Protein AF-A0A1I7KH23-F1 (afdb_monomer)

Secondary structure (DSSP, 8-state):
------------PPPP--------S-----------EEEEE-HHHHHHHHH--EEEE-STT-EEEE-SS-TTSSS-HHHHHHHHHS-STTHHHHHHHHHHHHHHHHHH-B--SEEEEEE-TTTTS-GGG-TTS---TTT-S--SEEEEEE-HHHHHHHTT--EEEETTTTEEEE-TTSBTBSS-HHHHHHHHHSS--S-HHHHHHTHHHHHHHHHHH-B--SEEEEE-

Sequence (228 aa):
MSWGRGEQRASGKPETPSRRTDALQRGLTESPLMTSRTTEITLERIALIRRLVVAWDPAGQGAPVIHPDAPYGSLDRDGDIANVTGDDEGAAEEHRAVGEALVAFLHHADLKPGRYSYHNPLTKLDLSHVSDVFRDEGTGTSPEQIVFEVGPEHVALIRRLAMGWDEARGVPAVDGAAPYGAGSLEEAMTRALGAGREDLAHLHRSMQPALQIFLRSADIAPGDYTIA

Solvent-accessible surface area (backbone atoms only — not comparable to full-atom values): 13631 Å² total; per-residue (Å²): 133,89,82,85,90,83,88,85,90,81,91,75,87,84,79,87,81,78,97,83,84,89,89,85,86,87,77,82,71,74,72,78,78,76,74,74,44,68,40,70,33,46,70,57,46,52,56,50,48,38,41,46,29,52,21,48,43,74,54,78,78,30,30,48,25,44,29,64,72,28,38,59,46,39,80,53,55,46,61,59,42,17,75,65,70,77,44,64,90,52,25,70,62,50,55,54,48,43,41,54,31,46,50,24,44,46,64,68,39,50,65,80,64,45,81,48,74,47,69,43,61,55,72,85,50,77,55,92,81,47,88,34,56,71,51,44,86,91,75,71,42,65,58,61,66,46,74,51,74,38,48,65,64,53,58,47,46,50,52,37,47,36,60,44,78,34,81,92,60,71,35,40,29,35,38,23,78,32,37,50,37,86,61,54,73,68,58,20,48,32,63,61,67,75,50,90,69,85,61,59,67,59,58,59,65,50,40,29,66,43,49,40,48,43,47,56,65,37,48,71,78,68,47,80,36,66,37,135

Foldseek 3Di:
DDDDDDDDDDDDDDDDDDDDDDDPPDDPPDDPPPVQDKAFDDPLLLVLLLQAAWWWDPPAQIAIFTDLCQRRLDNCQLVSSCVRVVDSVCRLVVQQSSLQVLLQLLQPWDDDWFKDKDFRSNPPPPCVPPPTADADPVPRDRDRMDIDTGDPLLSLQSNQACWDADPVSSHITGDSNAGRDDDDQQVSSCVSRVHHDPPSVVVRVSNRVNSSCSSNPTDDDTDMGGRD

pLDDT: mean 84.18, std 19.37, range [32.28, 98.69]

Mean predicted aligned error: 10.53 Å

Radius of gyration: 29.63 Å; Cα contacts (8 Å, |Δi|>4): 318; chains: 1; bounding box: 86×91×44 Å

Structure (mmCIF, N/CA/C/O backbone):
data_AF-A0A1I7KH23-F1
#
_entry.id   AF-A0A1I7KH23-F1
#
loop_
_atom_site.group_PDB
_atom_site.id
_atom_site.type_symbol
_atom_site.label_atom_id
_atom_site.label_alt_id
_atom_site.label_comp_id
_atom_site.label_asym_id
_atom_site.label_entity_id
_atom_site.label_seq_id
_atom_site.pdbx_PDB_ins_code
_atom_site.Cartn_x
_atom_site.Cartn_y
_atom_site.Cartn_z
_atom_site.occupancy
_atom_site.B_iso_or_equiv
_atom_site.auth_seq_id
_atom_site.auth_comp_id
_atom_site.auth_asym_id
_atom_site.auth_atom_id
_atom_site.pdbx_PDB_model_num
ATOM 1 N N . MET A 1 1 ? -63.948 -68.747 9.358 1.00 38.06 1 MET A N 1
ATOM 2 C CA . MET A 1 1 ? -64.385 -69.642 8.261 1.00 38.06 1 MET A CA 1
ATOM 3 C C . MET A 1 1 ? -65.097 -68.760 7.239 1.00 38.06 1 MET A C 1
ATOM 5 O O . MET A 1 1 ? -66.035 -68.091 7.629 1.00 38.06 1 MET A O 1
ATOM 9 N N . SER A 1 2 ? -64.455 -68.445 6.107 1.00 37.53 2 SER A N 1
ATOM 10 C CA . SER A 1 2 ? -64.643 -69.135 4.809 1.00 37.53 2 SER A CA 1
ATOM 11 C C . SER A 1 2 ? -65.984 -68.806 4.151 1.00 37.53 2 SER A C 1
ATOM 13 O O . SER A 1 2 ? -66.989 -68.941 4.826 1.00 37.53 2 SER A O 1
ATOM 15 N N . TRP A 1 3 ? -66.153 -68.492 2.866 1.00 32.28 3 TRP A N 1
ATOM 16 C CA . TRP A 1 3 ? -65.353 -68.112 1.683 1.00 32.28 3 TRP A CA 1
ATOM 17 C C . TRP A 1 3 ? -66.415 -67.788 0.590 1.00 32.28 3 TRP A C 1
ATOM 19 O O . TRP A 1 3 ? -67.544 -68.258 0.698 1.00 32.28 3 TRP A O 1
ATOM 29 N N . GLY A 1 4 ? -66.037 -67.092 -0.494 1.00 37.09 4 GLY A N 1
ATOM 30 C CA . GLY A 1 4 ? -66.762 -67.085 -1.789 1.00 37.09 4 GLY A CA 1
ATOM 31 C C . GLY A 1 4 ? -67.549 -65.795 -2.062 1.00 37.09 4 GLY A C 1
ATOM 32 O O . GLY A 1 4 ? -68.574 -65.569 -1.440 1.00 37.09 4 GLY A O 1
ATOM 33 N N . ARG A 1 5 ? -67.099 -64.824 -2.870 1.00 42.22 5 ARG A N 1
ATOM 34 C CA . ARG A 1 5 ? -66.535 -64.820 -4.239 1.00 42.22 5 ARG A CA 1
ATOM 35 C C . ARG A 1 5 ? -67.575 -65.210 -5.305 1.00 42.22 5 ARG A C 1
ATOM 37 O O . ARG A 1 5 ? -67.945 -66.371 -5.413 1.00 42.22 5 ARG A O 1
ATOM 44 N N . GLY A 1 6 ? -67.972 -64.224 -6.112 1.00 37.03 6 GLY A N 1
ATOM 45 C CA . GLY A 1 6 ? -68.754 -64.372 -7.339 1.00 37.03 6 GLY A CA 1
ATOM 46 C C . GLY A 1 6 ? -68.554 -63.147 -8.233 1.00 37.03 6 GLY A C 1
ATOM 47 O O . GLY A 1 6 ? -69.199 -62.124 -8.040 1.00 37.03 6 GLY A O 1
ATOM 48 N N . GLU A 1 7 ? -67.593 -63.249 -9.153 1.00 40.62 7 GLU A N 1
ATOM 49 C CA . GLU A 1 7 ? -67.306 -62.304 -10.238 1.00 40.62 7 GLU A CA 1
ATOM 50 C C . GLU A 1 7 ? -68.448 -62.252 -11.265 1.00 40.62 7 GLU A C 1
ATOM 52 O O . GLU A 1 7 ? -68.971 -63.294 -11.654 1.00 40.62 7 GLU A O 1
ATOM 57 N N . GLN A 1 8 ? -6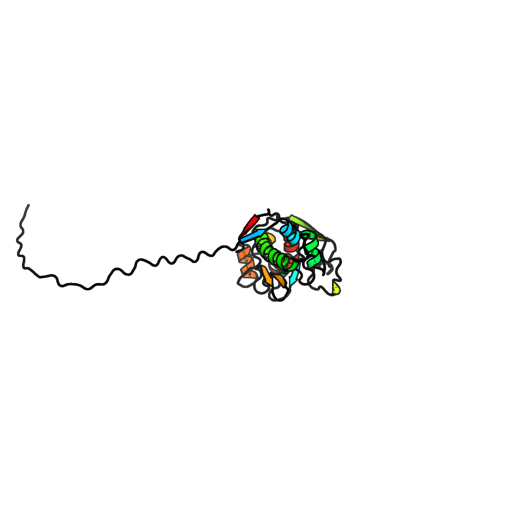8.710 -61.070 -11.830 1.00 41.78 8 GLN A N 1
ATOM 58 C CA . GLN A 1 8 ? -69.011 -60.945 -13.258 1.00 41.78 8 GLN A CA 1
ATOM 59 C C . GLN A 1 8 ? -68.206 -59.784 -13.845 1.00 41.78 8 GLN A C 1
ATOM 61 O O . GLN A 1 8 ? -68.276 -58.647 -13.383 1.00 41.78 8 GLN A O 1
ATOM 66 N N . ARG A 1 9 ? -67.405 -60.114 -14.861 1.00 40.12 9 ARG A N 1
ATOM 67 C CA . ARG A 1 9 ? -66.665 -59.191 -15.721 1.00 40.12 9 ARG A CA 1
ATOM 68 C C . ARG A 1 9 ? -67.566 -58.758 -16.875 1.00 40.12 9 ARG A C 1
ATOM 70 O O . ARG A 1 9 ? -68.172 -59.612 -17.515 1.00 40.12 9 ARG A O 1
ATOM 77 N N . ALA A 1 10 ? -67.530 -57.478 -17.227 1.00 41.88 10 ALA A N 1
ATOM 78 C CA . ALA A 1 10 ? -67.827 -57.027 -18.579 1.00 41.88 10 ALA A CA 1
ATOM 79 C C . ALA A 1 10 ? -66.806 -55.965 -19.002 1.00 41.88 10 ALA A C 1
ATOM 81 O O . ALA A 1 10 ? -66.431 -55.075 -18.245 1.00 41.88 10 ALA A O 1
ATOM 82 N N . SER A 1 11 ? -66.319 -56.178 -20.217 1.00 39.34 11 SER A N 1
ATOM 83 C CA . SER A 1 11 ? -65.224 -55.525 -20.922 1.00 39.34 11 SER A CA 1
ATOM 84 C C . SER A 1 11 ? -65.518 -54.060 -21.259 1.00 39.34 11 SER A C 1
ATOM 86 O O . SER A 1 11 ? -66.521 -53.767 -21.906 1.00 39.34 11 SER A O 1
ATOM 88 N N . GLY A 1 12 ? -64.608 -53.159 -20.884 1.00 41.59 12 GLY A N 1
ATOM 89 C CA . GLY A 1 12 ? -64.526 -51.790 -21.391 1.00 41.59 12 GLY A CA 1
ATOM 90 C C . GLY A 1 12 ? -63.117 -51.534 -21.925 1.00 41.59 12 GLY A C 1
ATOM 91 O O . GLY A 1 12 ? -62.138 -51.705 -21.201 1.00 41.59 12 GLY A O 1
ATOM 92 N N . LYS A 1 13 ? -63.015 -51.182 -23.211 1.00 47.22 13 LYS A N 1
ATOM 93 C CA . LYS A 1 13 ? -61.771 -50.773 -23.884 1.00 47.22 13 LYS A CA 1
ATOM 94 C C . LYS A 1 13 ? -61.153 -49.555 -23.176 1.00 47.22 13 LYS A C 1
ATOM 96 O O . LYS A 1 13 ? -61.897 -48.616 -22.906 1.00 47.22 13 LYS A O 1
ATOM 101 N N . PRO A 1 14 ? -59.829 -49.502 -22.949 1.00 45.38 14 PRO A N 1
ATOM 102 C CA . PRO A 1 14 ? -59.190 -48.278 -22.490 1.00 45.38 14 PRO A CA 1
ATOM 103 C C . PRO A 1 14 ? -58.965 -47.309 -23.658 1.00 45.38 14 PRO A C 1
ATOM 105 O O . PRO A 1 14 ? -58.307 -47.629 -24.651 1.00 45.38 14 PRO A O 1
ATOM 108 N N . GLU A 1 15 ? -59.537 -46.119 -23.503 1.00 41.41 15 GLU A N 1
ATOM 109 C CA . GLU A 1 15 ? -59.202 -44.905 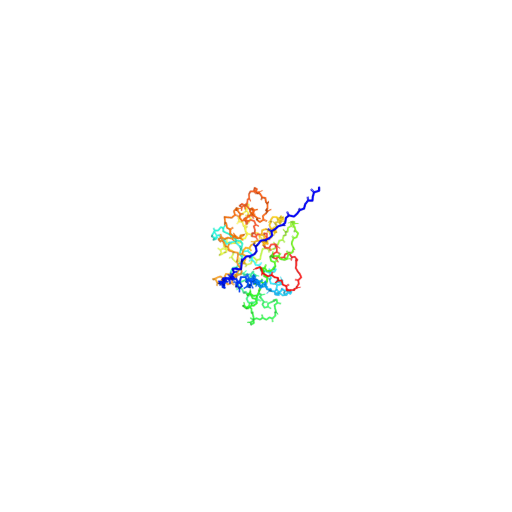-24.238 1.00 41.41 15 GLU A CA 1
ATOM 110 C C . GLU A 1 15 ? -57.735 -44.516 -24.010 1.00 41.41 15 GLU A C 1
ATOM 112 O O . GLU A 1 15 ? -57.147 -44.749 -22.955 1.00 41.41 15 GLU A O 1
ATOM 117 N N . THR A 1 16 ? -57.137 -43.907 -25.028 1.00 48.00 16 THR A N 1
ATOM 118 C CA . THR A 1 16 ? -55.783 -43.353 -25.005 1.00 48.00 16 THR A CA 1
ATOM 119 C C . THR A 1 16 ? -55.752 -42.034 -24.226 1.00 48.00 16 THR A C 1
ATOM 121 O O . THR A 1 16 ? -56.483 -41.119 -24.604 1.00 48.00 16 THR A O 1
ATOM 124 N N . PRO A 1 17 ? -54.838 -41.834 -23.257 1.00 43.22 17 PRO A N 1
ATOM 125 C CA . PRO A 1 17 ? -54.460 -40.500 -22.826 1.00 43.22 17 PRO A CA 1
ATOM 126 C C . PRO A 1 17 ? -53.087 -40.121 -23.392 1.00 43.22 17 PRO A C 1
ATOM 128 O O . PRO A 1 17 ? -52.046 -40.660 -23.030 1.00 43.22 17 PRO A O 1
ATOM 131 N N . SER A 1 18 ? -53.148 -39.183 -24.334 1.00 43.50 18 SER A N 1
ATOM 132 C CA . SER A 1 18 ? -52.387 -37.931 -24.375 1.00 43.50 18 SER A CA 1
ATOM 133 C C . SER A 1 18 ? -50.966 -37.911 -23.786 1.00 43.50 18 SER A C 1
ATOM 135 O O . SER A 1 18 ? -50.749 -37.960 -22.577 1.00 43.50 18 SER A O 1
ATOM 137 N N . ARG A 1 19 ? -50.006 -37.700 -24.694 1.00 46.34 19 ARG A N 1
ATOM 138 C CA . ARG A 1 19 ? -48.608 -37.324 -24.449 1.00 46.34 19 ARG A CA 1
ATOM 139 C C . ARG A 1 19 ? -48.516 -36.086 -23.549 1.00 46.34 19 ARG A C 1
ATOM 141 O O . ARG A 1 19 ? -48.744 -34.973 -24.018 1.00 46.34 19 ARG A O 1
ATOM 148 N N . ARG A 1 20 ? -48.117 -36.261 -22.290 1.00 47.53 20 ARG A N 1
ATOM 149 C CA . ARG A 1 20 ? -47.604 -35.184 -21.428 1.00 47.53 20 ARG A CA 1
ATOM 150 C C . ARG A 1 20 ? -46.723 -35.771 -20.325 1.00 47.53 20 ARG A C 1
ATOM 152 O O . ARG A 1 20 ? -47.176 -35.916 -19.203 1.00 47.53 20 ARG A O 1
ATOM 159 N N . THR A 1 21 ? -45.479 -36.083 -20.670 1.00 45.16 21 THR A N 1
ATOM 160 C CA . THR A 1 21 ? -44.316 -36.202 -19.770 1.00 45.16 21 THR A CA 1
ATOM 161 C C . THR A 1 21 ? -43.074 -36.438 -20.638 1.00 45.16 21 THR A C 1
ATOM 163 O O . THR A 1 21 ? -43.209 -36.902 -21.765 1.00 45.16 21 THR A O 1
ATOM 166 N N . ASP A 1 22 ? -41.897 -36.089 -20.120 1.00 39.72 22 ASP A N 1
ATOM 167 C CA . ASP A 1 22 ? -40.552 -36.242 -20.716 1.00 39.72 22 ASP A CA 1
ATOM 168 C C . ASP A 1 22 ? -39.977 -35.056 -21.503 1.00 39.72 22 ASP A C 1
ATOM 170 O O . ASP A 1 22 ? -39.343 -35.203 -22.544 1.00 39.72 22 ASP A O 1
ATOM 174 N N . ALA A 1 23 ? -40.091 -33.859 -20.925 1.00 40.41 23 ALA A N 1
ATOM 175 C CA . ALA A 1 23 ? -39.143 -32.771 -21.186 1.00 40.41 23 ALA A CA 1
ATOM 176 C C . ALA A 1 23 ? -38.870 -31.956 -19.909 1.00 40.41 23 ALA A C 1
ATOM 178 O O . ALA 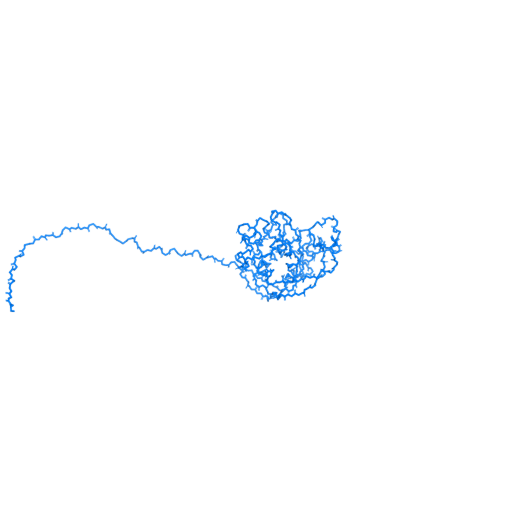A 1 23 ? -39.049 -30.743 -19.875 1.00 40.41 23 ALA A O 1
ATOM 179 N N . LEU A 1 24 ? -38.487 -32.635 -18.824 1.00 42.12 24 LEU A N 1
ATOM 180 C CA . LEU A 1 24 ? -38.123 -31.998 -17.551 1.00 42.12 24 LEU A CA 1
ATOM 181 C C . LEU A 1 24 ? -36.973 -32.755 -16.874 1.00 42.12 24 LEU A C 1
ATOM 183 O O . LEU A 1 24 ? -37.043 -33.131 -15.713 1.00 42.12 24 LEU A O 1
ATOM 187 N N . GLN A 1 25 ? -35.902 -33.014 -17.627 1.00 48.31 25 GLN A N 1
ATOM 188 C CA . GLN A 1 25 ? -34.630 -33.480 -17.068 1.00 48.31 25 GLN A CA 1
ATOM 189 C C . GLN A 1 25 ? -33.498 -33.272 -18.075 1.00 48.31 25 GLN A C 1
ATOM 191 O O . GLN A 1 25 ? -33.123 -34.179 -18.814 1.00 48.31 25 GLN A O 1
ATOM 196 N N . ARG A 1 26 ? -33.005 -32.031 -18.144 1.00 49.09 26 ARG A N 1
ATOM 197 C CA . ARG A 1 26 ? -31.643 -31.653 -18.565 1.00 49.09 26 ARG A CA 1
ATOM 198 C C . ARG A 1 26 ? -31.524 -30.131 -18.503 1.00 49.09 26 ARG A C 1
ATOM 200 O O . ARG A 1 26 ? -31.754 -29.422 -19.471 1.00 49.09 26 ARG A O 1
ATOM 207 N N . GLY A 1 27 ? -31.232 -29.657 -17.303 1.00 37.56 27 GLY A N 1
ATOM 208 C CA . GLY A 1 27 ? -30.983 -28.256 -16.990 1.00 37.56 27 GLY A CA 1
ATOM 209 C C . GLY A 1 27 ? -30.185 -28.166 -15.698 1.00 37.56 27 GLY A C 1
ATOM 210 O O . GLY A 1 27 ? -30.549 -27.421 -14.800 1.00 37.56 27 GLY A O 1
ATOM 211 N N . LEU A 1 28 ? -29.141 -28.992 -15.573 1.00 43.03 28 LEU A N 1
ATOM 212 C CA . LEU A 1 28 ? -28.021 -28.661 -14.702 1.00 43.03 28 LEU A CA 1
ATOM 213 C C . LEU A 1 28 ? -27.295 -27.529 -15.426 1.00 43.03 28 LEU A C 1
ATOM 215 O O . LEU A 1 28 ? -26.423 -27.775 -16.252 1.00 43.03 28 LEU A O 1
ATOM 219 N N . THR A 1 29 ? -27.755 -26.299 -15.210 1.00 43.22 29 THR A N 1
ATOM 220 C CA . THR A 1 29 ? -26.935 -25.115 -15.433 1.00 43.22 29 THR A CA 1
ATOM 221 C C . THR A 1 29 ? -25.692 -25.307 -14.589 1.00 43.22 29 THR A C 1
ATOM 223 O O . THR A 1 29 ? -25.738 -25.201 -13.364 1.00 43.22 29 THR A O 1
ATOM 226 N N . GLU A 1 30 ? -24.609 -25.673 -15.262 1.00 43.22 30 GLU A N 1
ATOM 227 C CA . GLU A 1 30 ? -23.258 -25.450 -14.790 1.00 43.22 30 GLU A CA 1
ATOM 228 C C . GLU A 1 30 ? -23.219 -24.007 -14.286 1.00 43.22 30 GLU A C 1
ATOM 230 O O . GLU A 1 30 ? -23.437 -23.061 -15.048 1.00 43.22 30 GLU A O 1
ATOM 235 N N . SER A 1 31 ? -23.046 -23.836 -12.974 1.00 49.69 31 SER A N 1
ATOM 236 C CA . SER A 1 31 ? -22.633 -22.551 -12.424 1.00 49.69 31 SER A CA 1
ATOM 237 C C . SER A 1 31 ? -21.454 -22.069 -13.268 1.00 49.69 31 SER A C 1
ATOM 239 O O . SER A 1 31 ? -20.585 -22.898 -13.563 1.00 49.69 31 SER A O 1
ATOM 241 N N . PRO A 1 32 ? -21.394 -20.786 -13.674 1.00 51.22 32 PRO A N 1
ATOM 242 C CA . PRO A 1 32 ? -20.227 -20.296 -14.382 1.00 51.22 32 PRO A CA 1
ATOM 243 C C . PRO A 1 32 ? -19.030 -20.638 -13.503 1.00 51.22 32 PRO A C 1
ATOM 245 O O . PRO A 1 32 ? -18.996 -20.241 -12.335 1.00 51.22 32 PRO A O 1
ATOM 248 N N . LEU A 1 33 ? -18.092 -21.426 -14.026 1.00 50.75 33 LEU A N 1
ATOM 249 C CA . LEU A 1 33 ? -16.757 -21.486 -13.461 1.00 50.75 33 LEU A CA 1
ATOM 250 C C . LEU A 1 33 ? -16.288 -20.032 -13.478 1.00 50.75 33 LEU A C 1
ATOM 252 O O . LEU A 1 33 ? -15.933 -19.517 -14.536 1.00 50.75 33 LEU A O 1
ATOM 256 N N . MET A 1 34 ? -16.387 -19.336 -12.341 1.00 53.91 34 MET A N 1
ATOM 257 C CA . MET A 1 34 ? -15.635 -18.111 -12.139 1.00 53.91 34 MET A CA 1
ATOM 258 C C . MET A 1 34 ? -14.194 -18.563 -12.269 1.00 53.91 34 MET A C 1
ATOM 260 O O . MET A 1 34 ? -13.647 -19.183 -11.361 1.00 53.91 34 MET A O 1
ATOM 264 N N . THR A 1 35 ? -13.633 -18.391 -13.462 1.00 55.84 35 THR A N 1
ATOM 265 C CA . THR A 1 35 ? -12.227 -18.634 -13.720 1.00 55.84 35 THR A CA 1
ATOM 266 C C . THR A 1 35 ? -11.494 -17.679 -12.801 1.00 55.84 35 THR A C 1
ATOM 268 O O . THR A 1 35 ? -11.445 -16.480 -13.076 1.00 55.84 35 THR A O 1
ATOM 271 N N . SER A 1 36 ? -11.029 -18.201 -11.667 1.00 76.50 36 SER A N 1
ATOM 272 C CA . SER A 1 36 ? -10.194 -17.470 -10.730 1.00 76.50 36 SER A CA 1
ATOM 273 C C . SER A 1 36 ? -9.014 -16.945 -11.527 1.00 76.50 36 SER A C 1
ATOM 275 O O . SER A 1 36 ? -8.237 -17.736 -12.070 1.00 76.50 36 SER A O 1
ATOM 277 N N . ARG A 1 37 ? -8.935 -15.625 -11.673 1.00 91.12 37 ARG A N 1
ATOM 278 C CA . ARG A 1 37 ? -7.834 -14.994 -12.386 1.00 91.12 37 ARG A CA 1
ATOM 279 C C . ARG A 1 37 ? -6.574 -15.194 -11.545 1.00 91.12 37 ARG A C 1
ATOM 281 O O . ARG A 1 37 ? -6.629 -15.125 -10.319 1.00 91.12 37 ARG A O 1
ATOM 288 N N . THR A 1 38 ? -5.454 -15.484 -12.189 1.00 94.19 38 THR A N 1
ATOM 289 C CA . THR A 1 38 ? -4.159 -15.657 -11.523 1.00 94.19 38 THR A CA 1
ATOM 290 C C . THR A 1 38 ? -3.165 -14.626 -12.031 1.00 94.19 38 THR A C 1
ATOM 292 O O . THR A 1 38 ? -3.255 -14.204 -13.182 1.00 94.19 38 THR A O 1
ATOM 295 N N . THR A 1 39 ? -2.217 -14.247 -11.180 1.00 95.81 39 THR A N 1
ATOM 296 C CA . THR A 1 39 ? -1.066 -13.409 -11.523 1.00 95.81 39 THR A CA 1
ATOM 297 C C . THR A 1 39 ? 0.206 -14.051 -10.988 1.00 95.81 39 THR A C 1
ATOM 299 O O . THR A 1 39 ? 0.210 -14.608 -9.889 1.00 95.81 39 THR A O 1
ATOM 302 N N . GLU A 1 40 ? 1.290 -13.934 -11.745 1.00 97.25 40 GLU A N 1
ATOM 303 C CA . GLU A 1 40 ? 2.619 -14.337 -11.295 1.00 97.25 40 GLU A CA 1
ATOM 304 C C . GLU A 1 40 ? 3.242 -13.219 -10.445 1.00 97.25 40 GLU A C 1
ATOM 306 O O . GLU A 1 40 ? 3.287 -12.051 -10.853 1.00 97.25 40 GLU A O 1
ATOM 311 N N . ILE A 1 41 ? 3.764 -13.579 -9.274 1.00 98.19 41 ILE A N 1
ATOM 312 C CA . ILE A 1 41 ? 4.599 -12.720 -8.435 1.00 98.19 41 ILE A CA 1
ATOM 313 C C . ILE A 1 41 ? 6.047 -13.208 -8.550 1.00 98.19 41 ILE A C 1
ATOM 315 O O . ILE A 1 41 ? 6.390 -14.275 -8.047 1.00 98.19 41 ILE A O 1
ATOM 319 N N . THR A 1 42 ? 6.906 -12.413 -9.189 1.00 98.00 42 THR A N 1
ATOM 320 C CA . THR A 1 42 ? 8.352 -12.667 -9.304 1.00 98.00 42 THR A CA 1
ATOM 321 C C . THR A 1 42 ? 9.136 -11.982 -8.178 1.00 98.00 42 THR A C 1
ATOM 323 O O . THR A 1 42 ? 8.585 -11.194 -7.402 1.00 98.00 42 THR A O 1
ATOM 326 N N . LEU A 1 43 ? 10.444 -12.248 -8.077 1.00 98.06 43 LEU A N 1
ATOM 327 C CA . LEU A 1 43 ? 11.311 -11.550 -7.117 1.00 98.06 43 LEU A CA 1
ATOM 328 C C . LEU A 1 43 ? 11.416 -10.052 -7.429 1.00 98.06 43 LEU A C 1
ATOM 330 O O . LEU A 1 43 ? 11.404 -9.229 -6.512 1.00 98.06 43 LEU A O 1
ATOM 334 N N . GLU A 1 44 ? 11.467 -9.699 -8.709 1.00 97.38 44 GLU A N 1
ATOM 335 C CA . GLU A 1 44 ? 11.494 -8.328 -9.210 1.00 97.38 44 GLU A CA 1
ATOM 336 C C . GLU A 1 44 ? 10.207 -7.591 -8.820 1.00 97.38 44 GLU A C 1
ATOM 338 O O . GLU A 1 44 ? 10.269 -6.488 -8.276 1.00 97.38 44 GLU A O 1
ATOM 343 N N . ARG A 1 45 ? 9.038 -8.231 -8.969 1.00 98.00 45 ARG A N 1
ATOM 344 C CA . ARG A 1 45 ? 7.750 -7.653 -8.549 1.00 98.00 45 ARG A CA 1
ATOM 345 C C . ARG A 1 45 ? 7.656 -7.466 -7.047 1.00 98.00 45 ARG A C 1
ATOM 347 O O . ARG A 1 45 ? 7.186 -6.425 -6.600 1.00 98.00 45 ARG A O 1
ATOM 354 N N . ILE A 1 46 ? 8.153 -8.416 -6.253 1.00 98.62 46 ILE A N 1
ATOM 355 C CA . ILE A 1 46 ? 8.251 -8.241 -4.795 1.00 98.62 46 ILE A CA 1
ATOM 356 C C . ILE A 1 46 ? 9.146 -7.037 -4.468 1.00 98.62 46 ILE A C 1
ATOM 358 O O . ILE A 1 46 ? 8.804 -6.226 -3.604 1.00 98.62 46 ILE A O 1
ATOM 362 N N . ALA A 1 47 ? 10.280 -6.887 -5.157 1.00 98.25 47 ALA A N 1
ATOM 363 C CA . ALA A 1 47 ? 11.180 -5.756 -4.960 1.00 98.25 47 ALA A CA 1
ATOM 364 C C . ALA A 1 47 ? 10.531 -4.414 -5.347 1.00 98.25 47 ALA A C 1
ATOM 366 O O . ALA A 1 47 ? 10.695 -3.438 -4.613 1.00 98.25 47 ALA A O 1
ATOM 367 N N . LEU A 1 48 ? 9.759 -4.368 -6.436 1.00 98.25 48 LEU A N 1
ATOM 368 C CA . LEU A 1 48 ? 9.000 -3.186 -6.856 1.00 98.25 48 LEU A CA 1
ATOM 369 C C . LEU A 1 48 ? 7.866 -2.854 -5.880 1.00 98.25 48 LEU A C 1
ATOM 371 O O . LEU A 1 48 ? 7.760 -1.706 -5.454 1.00 98.25 48 LEU A O 1
ATOM 375 N N . ILE A 1 49 ? 7.076 -3.843 -5.447 1.00 98.50 49 ILE A N 1
ATOM 376 C CA . ILE A 1 49 ? 6.012 -3.662 -4.444 1.00 98.50 49 ILE A CA 1
ATOM 377 C C . ILE A 1 49 ? 6.581 -3.060 -3.155 1.00 98.50 49 ILE A C 1
ATOM 379 O O . ILE A 1 49 ? 6.017 -2.116 -2.608 1.00 98.50 49 ILE A O 1
ATOM 383 N N . ARG A 1 50 ? 7.748 -3.530 -2.699 1.00 98.00 50 ARG A N 1
ATOM 384 C CA . ARG A 1 50 ? 8.425 -2.997 -1.503 1.00 98.00 50 ARG A CA 1
ATOM 385 C C . ARG A 1 50 ? 8.884 -1.544 -1.640 1.00 98.00 50 ARG A C 1
ATOM 387 O O . ARG A 1 50 ? 9.114 -0.886 -0.623 1.00 98.00 50 ARG A O 1
ATOM 394 N N . ARG A 1 51 ? 9.034 -1.045 -2.867 1.00 96.69 51 ARG A N 1
ATOM 395 C CA . ARG A 1 51 ? 9.381 0.352 -3.163 1.00 96.69 51 ARG A CA 1
ATOM 396 C C . ARG A 1 51 ? 8.159 1.244 -3.345 1.00 96.69 51 ARG A C 1
ATOM 398 O O . ARG A 1 51 ? 8.329 2.460 -3.330 1.00 96.69 51 ARG A O 1
ATOM 405 N N . LEU A 1 52 ? 6.961 0.667 -3.467 1.00 97.06 52 LEU A N 1
ATOM 406 C CA . LEU A 1 52 ? 5.743 1.445 -3.631 1.00 97.06 52 LEU A CA 1
ATOM 407 C C . LEU A 1 52 ? 5.536 2.419 -2.467 1.00 97.06 52 LEU A C 1
ATOM 409 O O . LEU A 1 52 ? 5.741 2.090 -1.289 1.00 97.06 52 LEU A O 1
ATOM 413 N N . VAL A 1 53 ? 5.101 3.621 -2.821 1.00 95.06 53 VAL A N 1
ATOM 414 C CA . VAL A 1 53 ? 4.829 4.703 -1.883 1.00 95.06 53 VAL A CA 1
ATOM 415 C C . VAL A 1 53 ? 3.336 4.866 -1.680 1.00 95.06 53 VAL A C 1
ATOM 417 O O . VAL A 1 53 ? 2.595 5.064 -2.639 1.00 95.06 53 VAL A O 1
ATOM 420 N N . VAL A 1 54 ? 2.906 4.831 -0.420 1.00 94.81 54 VAL A N 1
ATOM 421 C CA . VAL A 1 54 ? 1.502 4.979 -0.037 1.00 94.81 54 VAL A CA 1
ATOM 422 C C . VAL A 1 54 ? 1.199 6.421 0.378 1.00 94.81 54 VAL A C 1
ATOM 424 O O . VAL A 1 54 ? 1.761 6.949 1.343 1.00 94.81 54 VAL A O 1
ATOM 427 N N . ALA A 1 55 ? 0.253 7.033 -0.322 1.00 91.31 55 ALA A N 1
ATOM 428 C CA . ALA A 1 55 ? -0.347 8.324 -0.014 1.00 91.31 55 ALA A CA 1
ATOM 429 C C . ALA A 1 55 ? -1.777 8.144 0.531 1.00 91.31 55 ALA A C 1
ATOM 431 O O . ALA A 1 55 ? -2.316 7.035 0.533 1.00 91.31 55 ALA A O 1
ATOM 432 N N . TRP A 1 56 ? -2.390 9.224 1.011 1.00 92.06 56 TRP A N 1
ATOM 433 C CA . TRP A 1 56 ? -3.805 9.255 1.379 1.00 92.06 56 TRP A CA 1
ATOM 434 C C . TRP A 1 56 ? -4.620 10.075 0.377 1.00 92.06 56 TRP A C 1
ATOM 436 O O . TRP A 1 56 ? -4.446 11.285 0.304 1.00 92.06 56 TRP A O 1
ATOM 446 N N . ASP A 1 57 ? -5.583 9.456 -0.301 1.00 90.56 57 ASP A N 1
ATOM 447 C CA . ASP A 1 57 ? -6.568 10.172 -1.115 1.00 90.56 57 ASP A CA 1
ATOM 448 C C . ASP A 1 57 ? -7.778 10.562 -0.245 1.00 90.56 57 ASP A C 1
ATOM 450 O O . ASP A 1 57 ? -8.402 9.678 0.345 1.00 90.56 57 ASP A O 1
ATOM 454 N N . PRO A 1 58 ? -8.132 11.854 -0.104 1.00 90.75 58 PRO A N 1
ATOM 455 C CA . PRO A 1 58 ? -9.310 12.278 0.650 1.00 90.75 58 PRO A CA 1
ATOM 456 C C . PRO A 1 58 ? -10.636 12.127 -0.117 1.00 90.75 58 PRO A C 1
ATOM 458 O O . PRO A 1 58 ? -11.685 12.420 0.456 1.00 90.75 58 PRO A O 1
ATOM 461 N N . ALA A 1 59 ? -10.627 11.723 -1.392 1.00 89.44 59 ALA A N 1
ATOM 462 C CA . ALA A 1 59 ? -11.842 11.570 -2.185 1.00 89.44 59 ALA A CA 1
ATOM 463 C C . ALA A 1 59 ? -12.794 10.501 -1.612 1.00 89.44 59 ALA A C 1
ATOM 465 O O . ALA A 1 59 ? -12.380 9.444 -1.137 1.00 89.44 59 ALA A O 1
ATOM 466 N N . GLY A 1 60 ? -14.103 10.764 -1.696 1.00 92.12 60 GLY A N 1
ATOM 467 C CA . GLY A 1 60 ? -15.132 9.852 -1.195 1.00 92.12 60 GLY A CA 1
ATOM 468 C C . GLY A 1 60 ? -15.077 9.697 0.327 1.00 92.12 60 GLY A C 1
ATOM 469 O O . GLY A 1 60 ? -15.225 10.672 1.060 1.00 92.12 60 GLY A O 1
ATOM 470 N N . GLN A 1 61 ? -14.903 8.461 0.792 1.00 92.56 61 GLN A N 1
ATOM 471 C CA . GLN A 1 61 ? -14.685 8.122 2.203 1.00 92.56 61 GLN A CA 1
ATOM 472 C C . GLN A 1 61 ? -13.210 8.280 2.614 1.00 92.56 61 GLN A C 1
ATOM 474 O O . GLN A 1 61 ? -12.895 8.263 3.801 1.00 92.56 61 GLN A O 1
ATOM 479 N N . GLY A 1 62 ? -12.328 8.489 1.635 1.00 92.50 62 GLY A N 1
ATOM 480 C CA . GLY A 1 62 ? -10.885 8.490 1.773 1.00 92.50 62 GLY A CA 1
ATOM 481 C C . GLY A 1 62 ? -10.293 7.081 1.737 1.00 92.50 62 GLY A C 1
ATOM 482 O O . GLY A 1 62 ? -10.936 6.108 2.130 1.00 92.50 62 GLY A O 1
ATOM 483 N N . ALA A 1 63 ? -9.068 6.947 1.231 1.00 94.62 63 ALA A N 1
ATOM 484 C CA . ALA A 1 63 ? -8.380 5.660 1.187 1.00 94.62 63 ALA A CA 1
ATOM 485 C C . ALA A 1 63 ? -6.861 5.813 1.016 1.00 94.62 63 ALA A C 1
ATOM 487 O O . ALA A 1 63 ? -6.396 6.812 0.459 1.00 94.62 63 ALA A O 1
ATOM 488 N N . PRO A 1 64 ? -6.060 4.818 1.441 1.00 94.31 64 PRO A N 1
ATOM 489 C CA . PRO A 1 64 ? -4.667 4.752 1.031 1.00 94.31 64 PRO A CA 1
ATOM 490 C C . PRO A 1 64 ? -4.564 4.437 -0.472 1.00 94.31 64 PRO A C 1
ATOM 492 O O . PRO A 1 64 ? -5.246 3.546 -0.975 1.00 94.31 64 PRO A O 1
ATOM 495 N N . VAL A 1 65 ? -3.682 5.136 -1.182 1.00 93.88 65 VAL A N 1
ATOM 496 C CA . VAL A 1 65 ? -3.425 4.955 -2.623 1.00 93.88 65 VAL A CA 1
ATOM 497 C C . VAL A 1 65 ? -1.927 4.875 -2.890 1.00 93.88 65 VAL A C 1
ATOM 499 O O . VAL A 1 65 ? -1.131 5.306 -2.055 1.00 93.88 65 VAL A O 1
ATOM 502 N N . ILE A 1 66 ? -1.519 4.348 -4.045 1.00 95.56 66 ILE A N 1
ATOM 503 C CA . ILE A 1 66 ? -0.136 4.525 -4.495 1.00 95.56 66 ILE A CA 1
ATOM 504 C C . ILE A 1 66 ? 0.043 5.968 -4.971 1.00 95.56 66 ILE A C 1
ATOM 506 O O . ILE A 1 66 ? -0.820 6.505 -5.663 1.00 95.56 66 ILE A O 1
ATOM 510 N N . HIS A 1 67 ? 1.144 6.611 -4.579 1.00 93.00 67 HIS A N 1
ATOM 511 C CA . HIS A 1 67 ? 1.410 7.996 -4.956 1.00 93.00 67 HIS A CA 1
ATOM 512 C C . HIS A 1 67 ? 1.471 8.130 -6.491 1.00 93.00 67 HIS A C 1
ATOM 514 O O . HIS A 1 67 ? 2.337 7.503 -7.101 1.00 93.00 67 HIS A O 1
ATOM 520 N N . PRO A 1 68 ? 0.621 8.960 -7.125 1.00 91.06 68 PRO A N 1
ATOM 521 C CA . PRO A 1 68 ? 0.494 8.995 -8.583 1.00 91.06 68 PRO A CA 1
ATOM 522 C C . PRO A 1 68 ? 1.750 9.530 -9.280 1.00 91.06 68 PRO A C 1
ATOM 524 O O . PRO A 1 68 ? 2.221 8.934 -10.241 1.00 91.06 68 PRO A O 1
ATOM 527 N N . ASP A 1 69 ? 2.344 10.605 -8.752 1.00 90.06 69 ASP A N 1
ATOM 528 C CA . ASP A 1 69 ? 3.513 11.229 -9.393 1.00 90.06 69 ASP A CA 1
ATOM 529 C C . ASP A 1 69 ? 4.850 10.578 -9.019 1.00 90.06 69 ASP A C 1
ATOM 531 O O . ASP A 1 69 ? 5.854 10.785 -9.692 1.00 90.06 69 ASP A O 1
ATOM 535 N N . ALA A 1 70 ? 4.882 9.823 -7.918 1.00 92.12 70 ALA A N 1
ATOM 536 C CA . ALA A 1 70 ? 6.102 9.259 -7.354 1.00 92.12 70 ALA A CA 1
ATOM 537 C C . ALA A 1 70 ? 5.867 7.860 -6.769 1.00 92.12 70 ALA A C 1
ATOM 539 O O . ALA A 1 70 ? 6.161 7.622 -5.589 1.00 92.12 70 ALA A O 1
ATOM 540 N N . PRO A 1 71 ? 5.337 6.914 -7.568 1.00 94.19 71 PRO A N 1
ATOM 541 C CA . PRO A 1 71 ? 4.912 5.607 -7.077 1.00 94.19 71 PRO A CA 1
ATOM 542 C C . PRO A 1 71 ? 6.058 4.815 -6.448 1.00 94.19 71 PRO A C 1
ATOM 544 O O . PRO A 1 71 ? 5.798 4.017 -5.557 1.00 94.19 71 PRO A O 1
ATOM 547 N N . TYR A 1 72 ? 7.309 5.072 -6.846 1.00 94.88 72 TYR A N 1
ATOM 548 C CA . TYR A 1 72 ? 8.514 4.416 -6.323 1.00 94.88 72 TYR A CA 1
ATOM 549 C C . TYR A 1 72 ? 9.440 5.356 -5.525 1.00 94.88 72 TYR A C 1
ATOM 551 O O . TYR A 1 72 ? 10.564 4.989 -5.186 1.00 94.88 72 TYR A O 1
ATOM 559 N N . GLY A 1 73 ? 8.959 6.555 -5.165 1.00 90.44 73 GLY A N 1
ATOM 560 C CA . GLY A 1 73 ? 9.696 7.531 -4.350 1.00 90.44 73 GLY A CA 1
ATOM 561 C C . GLY A 1 73 ? 10.497 8.570 -5.139 1.00 90.44 73 GLY A C 1
ATOM 562 O O . GLY A 1 73 ? 11.162 9.411 -4.532 1.00 90.44 73 GLY A O 1
ATOM 563 N N . SER A 1 74 ? 10.412 8.554 -6.468 1.00 90.56 74 SER A N 1
ATOM 564 C CA . SER A 1 74 ? 10.953 9.586 -7.353 1.00 90.56 74 SER A CA 1
ATOM 565 C C . SER A 1 74 ? 9.956 9.924 -8.468 1.00 90.56 74 SER A C 1
ATOM 567 O O . SER A 1 74 ? 9.022 9.164 -8.706 1.00 90.56 74 SER A O 1
ATOM 569 N N . LEU A 1 75 ? 10.164 11.052 -9.157 1.00 90.62 75 LEU A N 1
ATOM 570 C CA . LEU A 1 75 ? 9.380 11.425 -10.346 1.00 90.62 75 LEU A CA 1
ATOM 571 C C . LEU A 1 75 ? 9.785 10.629 -11.605 1.00 90.62 75 LEU A C 1
ATOM 573 O O . LEU A 1 75 ? 9.151 10.769 -12.648 1.00 90.62 75 LEU A O 1
ATOM 577 N N . ASP A 1 76 ? 10.846 9.819 -11.526 1.00 92.62 76 ASP A N 1
ATOM 578 C CA . ASP A 1 76 ? 11.360 8.983 -12.613 1.00 92.62 76 ASP A CA 1
ATOM 579 C C . ASP A 1 76 ? 10.932 7.523 -12.413 1.00 92.62 76 ASP A C 1
ATOM 581 O O . ASP A 1 76 ? 11.717 6.646 -12.045 1.00 92.62 76 ASP A O 1
ATOM 585 N N . ARG A 1 77 ? 9.636 7.269 -12.632 1.00 93.75 77 ARG A N 1
ATOM 586 C CA . ARG A 1 77 ? 9.039 5.934 -12.491 1.00 93.75 77 ARG A CA 1
ATOM 587 C C . ARG A 1 77 ? 9.765 4.889 -13.339 1.00 93.75 77 ARG A C 1
ATOM 589 O O . ARG A 1 77 ? 10.025 3.790 -12.853 1.00 93.75 77 ARG A O 1
ATOM 596 N N . ASP A 1 78 ? 10.039 5.209 -14.599 1.00 95.44 78 ASP A N 1
ATOM 597 C CA . ASP A 1 78 ? 10.579 4.240 -15.552 1.00 95.44 78 ASP A CA 1
ATOM 598 C C . ASP A 1 78 ? 12.031 3.895 -15.191 1.00 95.44 78 ASP A C 1
ATOM 600 O O . ASP A 1 78 ? 12.386 2.716 -15.166 1.00 95.44 78 ASP A O 1
ATOM 604 N N . GLY A 1 79 ? 12.832 4.883 -14.770 1.00 95.50 79 GLY A N 1
ATOM 605 C CA . GLY A 1 79 ? 14.160 4.645 -14.207 1.00 95.50 79 GLY A CA 1
ATOM 606 C C . GLY A 1 79 ? 14.132 3.806 -12.924 1.00 95.50 79 GLY A C 1
ATOM 607 O O . GLY A 1 79 ? 14.946 2.895 -12.760 1.00 95.50 79 GLY A O 1
ATOM 608 N N . ASP A 1 80 ? 13.178 4.046 -12.018 1.00 95.25 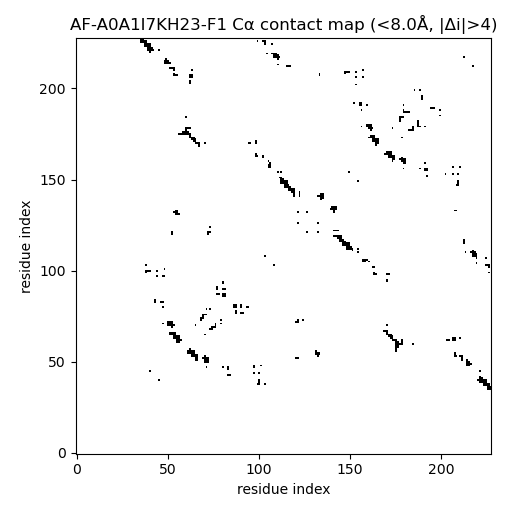80 ASP A N 1
ATOM 609 C CA . ASP A 1 80 ? 13.019 3.250 -10.792 1.00 95.25 80 ASP A CA 1
ATOM 610 C C . ASP A 1 80 ? 12.680 1.777 -11.076 1.00 95.25 80 ASP A C 1
ATOM 612 O O . ASP A 1 80 ? 13.178 0.889 -10.369 1.00 95.25 80 ASP A O 1
ATOM 616 N N . ILE A 1 81 ? 11.878 1.515 -12.116 1.00 96.56 81 ILE A N 1
ATOM 617 C CA . ILE A 1 81 ? 11.551 0.161 -12.583 1.00 96.56 81 ILE A CA 1
ATOM 618 C C . ILE A 1 81 ? 12.768 -0.490 -13.238 1.00 96.56 81 ILE A C 1
ATOM 620 O O . ILE A 1 81 ? 13.161 -1.581 -12.819 1.00 96.56 81 ILE A O 1
ATOM 624 N N . ALA A 1 82 ? 13.417 0.197 -14.181 1.00 95.44 82 ALA A N 1
ATOM 625 C CA . ALA A 1 82 ? 14.605 -0.296 -14.876 1.00 95.44 82 ALA A CA 1
ATOM 626 C C . ALA A 1 82 ? 15.748 -0.638 -13.904 1.00 95.44 82 ALA A C 1
ATOM 628 O O . ALA A 1 82 ? 16.460 -1.624 -14.083 1.00 95.44 82 ALA A O 1
ATOM 629 N N . ASN A 1 83 ? 15.883 0.110 -12.803 1.00 95.44 83 ASN A N 1
ATOM 630 C CA . ASN A 1 83 ? 16.843 -0.180 -11.734 1.00 95.44 83 ASN A CA 1
ATOM 631 C C . ASN A 1 83 ? 16.583 -1.510 -10.995 1.00 95.44 83 ASN A C 1
ATOM 633 O O . ASN A 1 83 ? 17.453 -1.971 -10.251 1.00 95.44 83 ASN A O 1
ATOM 637 N N . VAL A 1 84 ? 15.390 -2.100 -11.119 1.00 95.56 84 VAL A N 1
ATOM 638 C CA . VAL A 1 84 ? 15.058 -3.433 -10.583 1.00 95.56 84 VAL A CA 1
ATOM 639 C C . VAL A 1 84 ? 15.106 -4.495 -11.670 1.00 95.56 84 VAL A C 1
ATOM 641 O O . VAL A 1 84 ? 15.686 -5.553 -11.443 1.00 95.56 84 VAL A O 1
ATOM 644 N N . THR A 1 85 ? 14.480 -4.227 -12.813 1.00 93.00 85 THR A N 1
ATOM 645 C CA . THR A 1 85 ? 14.269 -5.210 -13.887 1.00 93.00 85 THR A CA 1
ATOM 646 C C . THR A 1 85 ? 15.479 -5.354 -14.805 1.00 93.00 85 THR A C 1
ATOM 648 O O . THR A 1 85 ? 15.661 -6.403 -15.416 1.00 93.00 85 THR A O 1
ATOM 651 N N . GLY A 1 86 ? 16.313 -4.316 -14.904 1.00 90.69 86 GLY A N 1
ATOM 652 C CA . GLY A 1 86 ? 17.372 -4.210 -15.907 1.00 90.69 86 GLY A CA 1
ATOM 653 C C . GLY A 1 86 ? 16.868 -3.882 -17.318 1.00 90.69 86 GLY A C 1
ATOM 654 O O . GLY A 1 86 ? 17.656 -3.985 -18.254 1.00 90.69 86 GLY A O 1
ATOM 655 N N . ASP A 1 87 ? 15.592 -3.511 -17.466 1.00 84.44 87 ASP A N 1
ATOM 656 C CA . ASP A 1 87 ? 14.921 -3.224 -18.741 1.00 84.44 87 ASP A CA 1
ATOM 657 C C . ASP A 1 87 ? 14.091 -1.936 -18.636 1.00 84.44 87 ASP A C 1
ATOM 659 O O . ASP A 1 87 ? 13.213 -1.827 -17.774 1.00 84.44 87 ASP A O 1
ATOM 663 N N . ASP A 1 88 ? 14.392 -0.963 -19.496 1.00 80.00 88 ASP A N 1
ATOM 664 C CA . ASP A 1 88 ? 13.721 0.333 -19.588 1.00 80.00 88 ASP A CA 1
ATOM 665 C C . ASP A 1 88 ? 12.607 0.372 -20.649 1.00 80.00 88 ASP A C 1
ATOM 667 O O . ASP A 1 88 ? 11.675 1.167 -20.514 1.00 80.00 88 ASP A O 1
ATOM 671 N N . GLU A 1 89 ? 12.628 -0.507 -21.657 1.00 84.19 89 GLU A N 1
ATOM 672 C CA . GLU A 1 89 ? 11.621 -0.523 -22.729 1.00 84.19 89 GLU A CA 1
ATOM 673 C C . GLU A 1 89 ? 10.261 -1.061 -22.237 1.00 84.19 89 GLU A C 1
ATOM 675 O O . GLU A 1 89 ? 9.207 -0.635 -22.720 1.00 84.19 89 GLU A O 1
ATOM 680 N N . GLY A 1 90 ? 10.265 -1.949 -21.235 1.00 91.06 90 GLY A N 1
ATOM 681 C CA . GLY A 1 90 ? 9.072 -2.594 -20.666 1.00 91.06 90 GLY A CA 1
ATOM 682 C C . GLY A 1 90 ? 8.437 -1.905 -19.449 1.00 91.06 90 GLY A C 1
ATOM 683 O O . GLY A 1 90 ? 7.501 -2.451 -18.860 1.00 91.06 90 GLY A O 1
ATOM 684 N N . ALA A 1 91 ? 8.907 -0.722 -19.035 1.00 93.94 91 ALA A N 1
ATOM 685 C CA . ALA A 1 91 ? 8.561 -0.146 -17.728 1.00 93.94 91 ALA A CA 1
ATOM 686 C C . ALA A 1 91 ? 7.051 0.079 -17.505 1.00 93.94 91 ALA A C 1
ATOM 688 O O . ALA A 1 91 ? 6.535 -0.181 -16.418 1.00 93.94 91 ALA A O 1
ATOM 689 N N . ALA A 1 92 ? 6.313 0.524 -18.526 1.00 93.56 92 ALA A N 1
ATOM 690 C CA . ALA A 1 92 ? 4.870 0.753 -18.410 1.00 93.56 92 ALA A CA 1
ATOM 691 C C . ALA A 1 92 ? 4.071 -0.554 -18.245 1.00 93.56 92 ALA A C 1
ATOM 693 O O . ALA A 1 92 ? 3.131 -0.607 -17.447 1.00 93.56 92 ALA A O 1
ATOM 694 N N . GLU A 1 93 ? 4.450 -1.604 -18.977 1.00 95.38 93 GLU A N 1
ATOM 695 C CA . GLU A 1 93 ? 3.842 -2.932 -18.857 1.00 95.38 93 GLU A CA 1
ATOM 696 C C . GLU A 1 93 ? 4.143 -3.533 -17.484 1.00 95.38 93 GLU A C 1
ATOM 698 O O . GLU A 1 93 ? 3.230 -3.996 -16.798 1.00 95.38 93 GLU A O 1
ATOM 703 N N . GLU A 1 94 ? 5.393 -3.428 -17.028 1.00 96.56 94 GLU A N 1
ATOM 704 C CA . GLU A 1 94 ? 5.773 -3.929 -15.712 1.00 96.56 94 GLU A CA 1
ATOM 705 C C . GLU A 1 94 ? 5.087 -3.144 -14.587 1.00 96.56 94 GLU A C 1
ATOM 707 O O . GLU A 1 94 ? 4.619 -3.741 -13.620 1.00 96.56 94 GLU A O 1
ATOM 712 N N . HIS A 1 95 ? 4.914 -1.824 -14.723 1.00 96.56 95 HIS A N 1
ATOM 713 C CA . HIS A 1 95 ? 4.142 -1.038 -13.758 1.00 96.56 95 HIS A CA 1
ATOM 714 C C . HIS A 1 95 ? 2.692 -1.532 -13.650 1.00 96.56 95 HIS A C 1
ATOM 716 O O . HIS A 1 95 ? 2.141 -1.652 -12.550 1.00 96.56 95 HIS A O 1
ATOM 722 N N . ARG A 1 96 ? 2.078 -1.874 -14.790 1.00 96.38 96 ARG A N 1
ATOM 723 C CA . ARG A 1 96 ? 0.723 -2.430 -14.827 1.00 96.38 96 ARG A CA 1
ATOM 724 C C . ARG A 1 96 ? 0.662 -3.821 -14.197 1.00 96.38 96 ARG A C 1
ATOM 726 O O . ARG A 1 96 ? -0.276 -4.095 -13.444 1.00 96.38 96 ARG A O 1
ATOM 733 N N . ALA A 1 97 ? 1.665 -4.661 -14.452 1.00 96.38 97 ALA A N 1
ATOM 734 C CA . ALA A 1 97 ? 1.795 -5.993 -13.867 1.00 96.38 97 ALA A CA 1
ATOM 735 C C . ALA A 1 97 ? 2.018 -5.941 -12.346 1.00 96.38 97 ALA A C 1
ATOM 737 O O . ALA A 1 97 ? 1.415 -6.720 -11.606 1.00 96.38 97 ALA A O 1
ATOM 738 N N . VAL A 1 98 ? 2.799 -4.972 -11.852 1.00 97.81 98 VAL A N 1
ATOM 739 C CA . VAL A 1 98 ? 2.950 -4.695 -10.413 1.00 97.81 98 VAL A CA 1
ATOM 740 C C . VAL A 1 98 ? 1.601 -4.383 -9.769 1.00 97.81 98 VAL A C 1
ATOM 742 O O . VAL A 1 98 ? 1.363 -4.816 -8.646 1.00 97.81 98 VAL A O 1
ATOM 745 N N . GLY A 1 99 ? 0.695 -3.688 -10.462 1.00 96.75 99 GLY A N 1
ATOM 746 C CA . GLY A 1 99 ? -0.655 -3.432 -9.957 1.00 96.75 99 GLY A CA 1
ATOM 747 C C . GLY A 1 99 ? -1.482 -4.701 -9.735 1.00 96.75 99 GLY A C 1
ATOM 748 O O . GLY A 1 99 ? -2.148 -4.831 -8.710 1.00 96.75 99 GLY A O 1
ATOM 749 N N . GLU A 1 100 ? -1.406 -5.669 -10.647 1.00 95.38 100 GLU A N 1
ATOM 750 C CA . GLU A 1 100 ? -2.106 -6.953 -10.496 1.00 95.38 100 GLU A CA 1
ATOM 751 C C . GLU A 1 100 ? -1.449 -7.830 -9.425 1.00 95.38 100 GLU A C 1
ATOM 753 O O . GLU A 1 100 ? -2.132 -8.373 -8.551 1.00 95.38 100 GLU A O 1
ATOM 758 N N . ALA A 1 101 ? -0.115 -7.886 -9.424 1.00 97.81 101 ALA A N 1
ATOM 759 C CA . ALA A 1 101 ? 0.665 -8.559 -8.393 1.00 97.81 101 ALA A CA 1
ATOM 760 C C . ALA A 1 101 ? 0.414 -7.965 -6.999 1.00 97.81 101 ALA A C 1
ATOM 762 O O . ALA A 1 101 ? 0.363 -8.711 -6.023 1.00 97.81 101 ALA A O 1
ATOM 763 N N . LEU A 1 102 ? 0.203 -6.648 -6.893 1.00 98.44 102 LEU A N 1
ATOM 764 C CA . LEU A 1 102 ? -0.139 -5.981 -5.641 1.00 98.44 102 LEU A CA 1
ATOM 765 C C . LEU A 1 102 ? -1.461 -6.510 -5.081 1.00 98.44 102 LEU A C 1
ATOM 767 O O . LEU A 1 102 ? -1.516 -6.818 -3.897 1.00 98.44 102 LEU A O 1
ATOM 771 N N . VAL A 1 103 ? -2.500 -6.688 -5.903 1.00 97.38 103 VAL A N 1
ATOM 772 C CA . VAL A 1 103 ? -3.778 -7.261 -5.440 1.00 97.38 103 VAL A CA 1
ATOM 773 C C . VAL A 1 103 ? -3.558 -8.646 -4.824 1.00 97.38 103 VAL A C 1
ATOM 775 O O . VAL A 1 103 ? -4.008 -8.904 -3.707 1.00 97.38 103 VAL A O 1
ATOM 778 N N . ALA A 1 104 ? -2.798 -9.520 -5.491 1.00 97.38 104 ALA A N 1
ATOM 779 C CA . ALA A 1 104 ? -2.434 -10.819 -4.923 1.00 97.38 104 ALA A CA 1
ATOM 780 C C . ALA A 1 104 ? -1.607 -10.677 -3.633 1.00 97.38 104 ALA A C 1
ATOM 782 O O . ALA A 1 104 ? -1.887 -11.350 -2.640 1.00 97.38 104 ALA A O 1
ATOM 783 N N . PHE A 1 105 ? -0.630 -9.772 -3.609 1.00 98.56 105 PHE A N 1
ATOM 784 C CA . PHE A 1 105 ? 0.210 -9.512 -2.442 1.00 98.56 105 PHE A CA 1
ATOM 785 C C . PHE A 1 105 ? -0.624 -9.119 -1.214 1.00 98.56 105 PHE A C 1
ATOM 787 O O . PHE A 1 105 ? -0.413 -9.665 -0.135 1.00 98.56 105 PHE A O 1
ATOM 794 N N . LEU A 1 106 ? -1.618 -8.236 -1.364 1.00 98.12 106 LEU A N 1
ATOM 795 C CA . LEU A 1 106 ? -2.493 -7.816 -0.259 1.00 98.12 106 LEU A CA 1
ATOM 796 C C . LEU A 1 106 ? -3.307 -8.976 0.334 1.00 98.12 106 LEU A C 1
ATOM 798 O O . LEU A 1 106 ? -3.592 -8.976 1.532 1.00 98.12 106 LEU A O 1
ATOM 802 N N . HIS A 1 107 ? -3.679 -9.963 -0.484 1.00 96.69 107 HIS A N 1
ATOM 803 C CA . HIS A 1 107 ? -4.463 -11.115 -0.040 1.00 96.69 107 HIS A CA 1
ATOM 804 C C . HIS A 1 107 ? -3.618 -12.234 0.572 1.00 96.69 107 HIS A C 1
ATOM 806 O O . HIS A 1 107 ? -4.068 -12.869 1.529 1.00 96.69 107 HIS A O 1
ATOM 812 N N . HIS A 1 108 ? -2.425 -12.480 0.025 1.00 98.00 108 HIS A N 1
ATOM 813 C CA . HIS A 1 108 ? -1.645 -13.688 0.314 1.00 98.00 108 HIS A CA 1
ATOM 814 C C . HIS A 1 108 ? -0.381 -13.445 1.132 1.00 98.00 108 HIS A C 1
ATOM 816 O O . HIS A 1 108 ? 0.126 -14.394 1.723 1.00 98.00 108 HIS A O 1
ATOM 822 N N . ALA A 1 109 ? 0.138 -12.215 1.181 1.00 98.50 109 ALA A N 1
ATOM 823 C CA . ALA A 1 109 ? 1.307 -11.923 1.997 1.00 98.50 109 ALA A CA 1
ATOM 824 C C . ALA A 1 109 ? 0.954 -11.933 3.494 1.00 98.50 109 ALA A C 1
ATOM 826 O O . ALA A 1 109 ? -0.156 -11.579 3.921 1.00 98.50 109 ALA A O 1
ATOM 827 N N . ASP A 1 110 ? 1.933 -12.320 4.305 1.00 98.25 110 ASP A N 1
ATOM 828 C CA . ASP A 1 110 ? 1.795 -12.385 5.752 1.00 98.25 110 ASP A CA 1
ATOM 829 C C . ASP A 1 110 ? 2.657 -11.318 6.427 1.00 98.25 110 ASP A C 1
ATOM 831 O O . ASP A 1 110 ? 3.864 -11.218 6.216 1.00 98.25 110 ASP A O 1
ATOM 835 N N . LEU A 1 111 ? 2.023 -10.537 7.299 1.00 98.50 111 LEU A N 1
ATOM 836 C CA . LEU A 1 111 ? 2.688 -9.609 8.202 1.00 98.50 111 LEU A CA 1
ATOM 837 C C . LEU A 1 111 ? 2.255 -9.935 9.629 1.00 98.50 111 LEU A C 1
ATOM 839 O O . LEU A 1 111 ? 1.062 -9.984 9.937 1.00 98.50 111 LEU A O 1
ATOM 843 N N . LYS A 1 112 ? 3.226 -10.141 10.519 1.00 98.12 112 LYS A N 1
ATOM 844 C CA . LYS A 1 112 ? 2.940 -10.296 11.949 1.00 98.12 112 LYS A CA 1
ATOM 845 C C . LYS A 1 112 ? 2.554 -8.937 12.548 1.00 98.12 112 LYS A C 1
ATOM 847 O O . LYS A 1 112 ? 3.188 -7.942 12.220 1.00 98.12 112 LYS A O 1
ATOM 852 N N . PRO A 1 113 ? 1.568 -8.860 13.453 1.00 98.06 113 PRO A N 1
ATOM 853 C CA . PRO A 1 113 ? 1.356 -7.640 14.218 1.00 98.06 113 PRO A CA 1
ATOM 854 C C . PRO A 1 113 ? 2.600 -7.260 15.028 1.00 98.06 113 PRO A C 1
ATOM 856 O O . PRO A 1 113 ? 3.325 -8.134 15.514 1.00 98.06 113 PRO A O 1
ATOM 859 N N . GLY A 1 114 ? 2.843 -5.963 15.194 1.00 98.12 114 GLY A N 1
ATOM 860 C CA . GLY A 1 114 ? 3.996 -5.474 15.942 1.00 98.12 114 GLY A CA 1
ATOM 861 C C . GLY A 1 114 ? 4.360 -4.026 15.647 1.00 98.12 114 GLY A C 1
ATOM 862 O O . GLY A 1 114 ? 3.693 -3.323 14.889 1.00 98.12 114 GLY A O 1
ATOM 863 N N . ARG A 1 115 ? 5.455 -3.580 16.266 1.00 98.06 115 ARG A N 1
ATOM 864 C CA . ARG A 1 115 ? 6.001 -2.233 16.091 1.00 98.06 115 ARG A CA 1
ATOM 865 C C . ARG A 1 115 ? 7.042 -2.230 14.979 1.00 98.06 115 ARG A C 1
ATOM 867 O O . ARG A 1 115 ? 8.065 -2.903 15.087 1.00 98.06 115 ARG A O 1
ATOM 874 N N . TYR A 1 116 ? 6.797 -1.426 13.953 1.00 98.06 116 TYR A N 1
ATOM 875 C CA . TYR A 1 116 ? 7.648 -1.308 12.773 1.00 98.06 116 TYR A CA 1
ATOM 876 C C . TYR A 1 116 ? 8.198 0.105 12.643 1.00 98.06 116 TYR A C 1
ATOM 878 O O . TYR A 1 116 ? 7.612 1.065 13.147 1.00 98.06 116 TYR A O 1
ATOM 886 N N . SER A 1 117 ? 9.321 0.235 11.940 1.00 95.25 117 SER A N 1
ATOM 887 C CA . SER A 1 117 ? 9.818 1.528 11.489 1.00 95.25 117 SER A CA 1
ATOM 888 C C . SER A 1 117 ? 10.164 1.489 10.010 1.00 95.25 117 SER A C 1
ATOM 890 O O . SER A 1 117 ? 10.581 0.456 9.484 1.00 95.25 117 SER A O 1
ATOM 892 N N . TYR A 1 118 ? 9.980 2.615 9.329 1.00 92.44 118 TYR A N 1
ATOM 893 C CA . TYR A 1 118 ? 10.403 2.769 7.946 1.00 92.44 118 TYR A CA 1
ATOM 894 C C . TYR A 1 118 ? 10.864 4.200 7.674 1.00 92.44 118 TYR A C 1
ATOM 896 O O . TYR A 1 118 ? 10.392 5.157 8.288 1.00 92.44 118 TYR A O 1
ATOM 904 N N . HIS A 1 119 ? 11.811 4.338 6.747 1.00 90.56 119 HIS A N 1
ATOM 905 C CA . HIS A 1 119 ? 12.206 5.644 6.236 1.00 90.56 119 HIS A CA 1
ATOM 906 C C . HIS A 1 119 ? 11.145 6.152 5.262 1.00 90.56 119 HIS A C 1
ATOM 908 O O . HIS A 1 119 ? 10.786 5.431 4.322 1.00 90.56 119 HIS A O 1
ATOM 914 N N . ASN A 1 120 ? 10.665 7.370 5.489 1.00 86.88 120 ASN A N 1
ATOM 915 C CA . ASN A 1 120 ? 9.689 8.020 4.634 1.00 86.88 120 ASN A CA 1
ATOM 916 C C . ASN A 1 120 ? 10.280 8.200 3.218 1.00 86.88 120 ASN A C 1
ATOM 918 O O . ASN A 1 120 ? 11.271 8.920 3.053 1.00 86.88 120 ASN A O 1
ATOM 922 N N . PRO A 1 121 ? 9.711 7.529 2.197 1.00 82.06 121 PRO A N 1
ATOM 923 C CA . PRO A 1 121 ? 10.278 7.515 0.850 1.00 82.06 121 PRO A CA 1
ATOM 924 C C . PRO A 1 121 ? 10.220 8.878 0.153 1.00 82.06 121 PRO A C 1
ATOM 926 O O . PRO A 1 121 ? 10.955 9.091 -0.802 1.00 82.06 121 PRO A O 1
ATOM 929 N N . LEU A 1 122 ? 9.387 9.803 0.636 1.00 79.81 122 LEU A N 1
ATOM 930 C CA . LEU A 1 122 ? 9.154 11.100 -0.001 1.00 79.81 122 LEU A CA 1
ATOM 931 C C . LEU A 1 122 ? 9.972 12.238 0.618 1.00 79.81 122 LEU A C 1
ATOM 933 O O . LEU A 1 122 ? 9.834 13.382 0.209 1.00 79.81 122 LEU A O 1
ATOM 937 N N . THR A 1 123 ? 10.864 11.941 1.567 1.00 76.75 123 THR A N 1
ATOM 938 C CA . THR A 1 123 ? 11.737 12.934 2.233 1.00 76.75 123 THR A CA 1
ATOM 939 C C . THR A 1 123 ? 12.598 13.753 1.277 1.00 76.75 123 THR A C 1
ATOM 941 O O . THR A 1 123 ? 13.015 14.856 1.618 1.00 76.75 123 THR A O 1
ATOM 944 N N . LYS A 1 124 ? 12.875 13.216 0.085 1.00 72.12 124 LYS A N 1
ATOM 945 C CA . LYS A 1 124 ? 13.677 13.870 -0.956 1.00 72.12 124 LYS A CA 1
ATOM 946 C C . LYS A 1 124 ? 12.850 14.701 -1.934 1.00 72.12 124 LYS A C 1
ATOM 948 O O . LYS A 1 124 ? 13.438 15.416 -2.742 1.00 72.12 124 LYS A O 1
ATOM 953 N N . LEU A 1 125 ? 11.525 14.580 -1.900 1.00 73.38 125 LEU A N 1
ATOM 954 C CA . LEU A 1 125 ? 10.644 15.383 -2.734 1.00 73.38 125 LEU A CA 1
ATOM 955 C C . LEU A 1 125 ? 10.278 16.672 -2.009 1.00 73.38 125 LEU A C 1
ATOM 957 O O . LEU A 1 125 ? 10.201 16.722 -0.781 1.00 73.38 125 LEU A O 1
ATOM 961 N N . ASP A 1 126 ? 10.022 17.718 -2.787 1.00 68.19 126 ASP A N 1
ATOM 962 C CA . ASP A 1 126 ? 9.418 18.925 -2.247 1.00 68.19 126 ASP A CA 1
ATOM 963 C C . ASP A 1 126 ? 7.959 18.634 -1.863 1.00 68.19 126 ASP A C 1
ATOM 965 O O . ASP A 1 126 ? 7.039 18.664 -2.683 1.00 68.19 126 ASP A O 1
ATOM 969 N N . LEU A 1 127 ? 7.758 18.328 -0.580 1.00 64.12 127 LEU A N 1
ATOM 970 C CA . LEU A 1 127 ? 6.461 17.986 -0.003 1.00 64.12 127 LEU A CA 1
ATOM 971 C C . LEU A 1 127 ? 5.487 19.173 0.056 1.00 64.12 127 LEU A C 1
ATOM 973 O O . LEU A 1 127 ? 4.332 18.976 0.432 1.00 64.12 127 LEU A O 1
ATOM 977 N N . SER A 1 128 ? 5.908 20.397 -0.293 1.00 58.69 128 SER A N 1
ATOM 978 C CA . SER A 1 128 ? 4.995 21.548 -0.372 1.00 58.69 128 SER A CA 1
ATOM 979 C C . SER A 1 128 ? 3.925 21.373 -1.457 1.00 58.69 128 SER A C 1
ATOM 981 O O . SER A 1 128 ? 2.847 21.959 -1.354 1.00 58.69 128 SER A O 1
ATOM 983 N N . HIS A 1 129 ? 4.190 20.504 -2.436 1.00 49.62 129 HIS A N 1
ATOM 984 C CA . HIS A 1 129 ? 3.263 20.134 -3.503 1.00 49.62 129 HIS A CA 1
ATOM 985 C C . HIS A 1 129 ? 2.558 18.788 -3.273 1.00 49.62 129 HIS A C 1
ATOM 987 O O . HIS A 1 129 ? 1.697 18.419 -4.066 1.00 49.62 129 HIS A O 1
ATOM 993 N N . VAL A 1 130 ? 2.878 18.077 -2.183 1.00 58.53 130 VAL A N 1
ATOM 994 C CA . VAL A 1 130 ? 2.328 16.751 -1.871 1.00 58.53 130 VAL A CA 1
ATOM 995 C C . VAL A 1 130 ? 1.518 16.818 -0.573 1.00 58.53 130 VAL A C 1
ATOM 997 O O . VAL A 1 130 ? 2.047 16.716 0.538 1.00 58.53 130 VAL A O 1
ATOM 1000 N N . SER A 1 131 ? 0.203 17.014 -0.693 1.00 55.50 131 SER A N 1
ATOM 1001 C CA . SER A 1 131 ? -0.710 17.114 0.458 1.00 55.50 131 SER A CA 1
ATOM 1002 C C . SER A 1 131 ? -0.967 15.780 1.162 1.00 55.50 131 SER A C 1
ATOM 1004 O O . SER A 1 131 ? -1.387 15.770 2.319 1.00 55.50 131 SER A O 1
ATOM 1006 N N . ASP A 1 132 ? -0.646 14.672 0.497 1.00 68.19 132 ASP A N 1
ATOM 1007 C CA . ASP A 1 132 ? -1.213 13.352 0.790 1.00 68.19 132 ASP A CA 1
ATOM 1008 C C . ASP A 1 132 ? -0.219 12.419 1.513 1.00 68.19 132 ASP A C 1
ATOM 1010 O O . ASP A 1 132 ? -0.433 11.212 1.654 1.00 68.19 132 ASP A O 1
ATOM 1014 N N . VAL A 1 133 ? 0.895 12.979 1.992 1.00 72.56 133 VAL A N 1
ATOM 1015 C CA . VAL A 1 133 ? 1.928 12.266 2.756 1.00 72.56 133 VAL A CA 1
ATOM 1016 C C . VAL A 1 133 ? 1.524 12.020 4.203 1.00 72.56 133 VAL A C 1
ATOM 1018 O O . VAL A 1 133 ? 0.783 12.801 4.800 1.00 72.56 133 VAL A O 1
ATOM 1021 N N . PHE A 1 134 ? 2.080 10.962 4.799 1.00 78.44 134 PHE A N 1
ATOM 1022 C CA . PHE A 1 134 ? 1.921 10.719 6.227 1.00 78.44 134 PHE A CA 1
ATOM 1023 C C . PHE A 1 134 ? 2.440 11.924 7.016 1.00 78.44 134 PHE A C 1
ATOM 1025 O O . PHE A 1 134 ? 3.572 12.384 6.811 1.00 78.44 134 PHE A O 1
ATOM 1032 N N . ARG A 1 135 ? 1.607 12.415 7.931 1.00 77.88 135 ARG A N 1
ATOM 1033 C CA . ARG A 1 135 ? 1.936 13.489 8.863 1.00 77.88 135 ARG A CA 1
ATOM 1034 C C . ARG A 1 135 ? 1.689 12.991 10.271 1.00 77.88 135 ARG A C 1
ATOM 1036 O 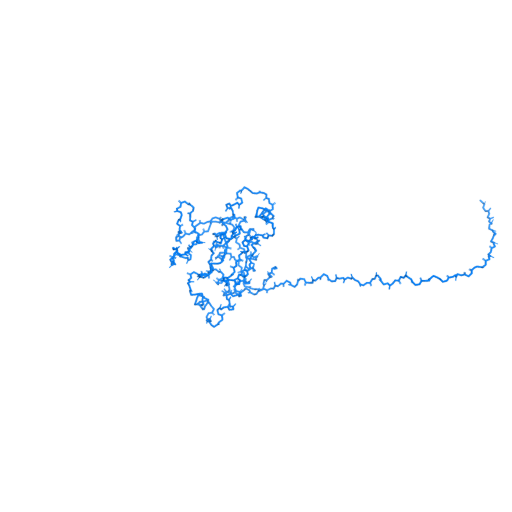O . ARG A 1 135 ? 0.647 12.407 10.552 1.00 77.88 135 ARG A O 1
ATOM 1043 N N . ASP A 1 136 ? 2.662 13.225 11.133 1.00 74.19 136 ASP A N 1
ATOM 1044 C CA . ASP A 1 136 ? 2.524 12.957 12.554 1.00 74.19 136 ASP A CA 1
ATOM 1045 C C . ASP A 1 136 ? 1.459 13.893 13.149 1.00 74.19 136 ASP A C 1
ATOM 1047 O O . ASP A 1 136 ? 1.500 15.103 12.930 1.00 74.19 136 ASP A O 1
ATOM 1051 N N . GLU A 1 137 ? 0.494 13.338 13.883 1.00 72.38 137 GLU A N 1
ATOM 1052 C CA . GLU A 1 137 ? -0.653 14.096 14.405 1.00 72.38 137 GLU A CA 1
ATOM 1053 C C . GLU A 1 137 ? -0.240 15.153 15.442 1.00 72.38 137 GLU A C 1
ATOM 1055 O O . GLU A 1 137 ? -0.879 16.200 15.545 1.00 72.38 137 GLU A O 1
ATOM 1060 N N . GLY A 1 138 ? 0.841 14.911 16.192 1.00 71.25 138 GLY A N 1
ATOM 1061 C CA . GLY A 1 138 ? 1.322 15.828 17.227 1.00 71.25 138 GLY A CA 1
ATOM 1062 C C . GLY A 1 138 ? 2.080 17.034 16.672 1.00 71.25 138 GLY A C 1
ATOM 1063 O O . GLY A 1 138 ? 2.025 18.121 17.246 1.00 71.25 138 GLY A O 1
ATOM 1064 N N . THR A 1 139 ? 2.790 16.856 15.558 1.00 74.06 139 THR A N 1
ATOM 1065 C CA . THR A 1 139 ? 3.660 17.886 14.969 1.00 74.06 139 THR A CA 1
ATOM 1066 C C . THR A 1 139 ? 3.125 18.469 13.661 1.00 74.06 139 THR A C 1
ATOM 1068 O O . THR A 1 139 ? 3.565 19.541 13.251 1.00 74.06 139 THR A O 1
ATOM 1071 N N . GLY A 1 140 ? 2.216 17.775 12.969 1.00 75.00 140 GLY A N 1
ATOM 1072 C CA . GLY A 1 140 ? 1.761 18.108 11.612 1.00 75.00 140 GLY A CA 1
ATOM 1073 C C . GLY A 1 140 ? 2.842 17.946 10.531 1.00 75.00 140 GLY A C 1
ATOM 1074 O O . GLY A 1 140 ? 2.622 18.279 9.359 1.00 75.00 140 GLY A O 1
ATOM 1075 N N . THR A 1 141 ? 4.022 17.447 10.910 1.00 77.00 141 THR A N 1
ATOM 1076 C CA . THR A 1 141 ? 5.180 17.295 10.026 1.00 77.00 141 THR A CA 1
ATOM 1077 C C . THR A 1 141 ? 5.242 15.892 9.441 1.00 77.00 141 THR A C 1
ATOM 1079 O O . THR A 1 141 ? 4.700 14.947 10.010 1.00 77.00 141 THR A O 1
ATOM 1082 N N . SER A 1 142 ? 5.896 15.751 8.288 1.00 79.31 142 SER A N 1
ATOM 1083 C CA . SER A 1 142 ? 6.214 14.441 7.723 1.00 79.31 142 SER A CA 1
ATOM 1084 C C . SER A 1 142 ? 7.617 14.050 8.200 1.00 79.31 142 SER A C 1
ATOM 1086 O O . SER A 1 142 ? 8.590 14.648 7.736 1.00 79.31 142 SER A O 1
ATOM 1088 N N . PRO A 1 143 ? 7.759 13.128 9.170 1.00 83.31 143 PRO A N 1
ATOM 1089 C CA . PRO A 1 143 ? 9.066 12.795 9.719 1.00 83.31 143 PRO A CA 1
ATOM 1090 C C . PRO A 1 143 ? 9.881 11.957 8.726 1.00 83.31 143 PRO A C 1
ATOM 1092 O O . PRO A 1 143 ? 9.330 11.222 7.903 1.00 83.31 143 PRO A O 1
ATOM 1095 N N . GLU A 1 144 ? 11.210 12.025 8.834 1.00 86.88 144 GLU A N 1
ATOM 1096 C CA . GLU A 1 144 ? 12.106 11.189 8.025 1.00 86.88 144 GLU A CA 1
ATOM 1097 C C . GLU A 1 144 ? 11.987 9.704 8.373 1.00 86.88 144 GLU A C 1
ATOM 1099 O O . GLU A 1 144 ? 12.096 8.839 7.504 1.00 86.88 144 GLU A O 1
ATOM 1104 N N . GLN A 1 145 ? 11.752 9.393 9.644 1.00 90.38 145 GLN A N 1
ATOM 1105 C CA . GLN A 1 145 ? 11.535 8.038 10.125 1.00 90.38 145 GLN A CA 1
ATOM 1106 C C . GLN A 1 145 ? 10.160 7.950 10.774 1.00 90.38 145 GLN A C 1
ATOM 1108 O O . GLN A 1 145 ? 9.847 8.704 11.693 1.00 90.38 145 GLN A O 1
ATOM 1113 N N . ILE A 1 146 ? 9.350 7.006 10.306 1.00 90.44 146 ILE A N 1
ATOM 1114 C CA . ILE A 1 146 ? 8.006 6.755 10.820 1.00 90.44 146 ILE A CA 1
ATOM 1115 C C . ILE A 1 146 ? 8.058 5.471 11.639 1.00 90.44 146 ILE A C 1
ATOM 1117 O O . ILE A 1 146 ? 8.606 4.465 11.187 1.00 90.44 146 ILE A O 1
ATOM 1121 N N . VAL A 1 147 ? 7.500 5.512 12.848 1.00 92.94 147 VAL A N 1
ATOM 1122 C CA . VAL A 1 147 ? 7.344 4.352 13.729 1.00 92.94 147 VAL A CA 1
ATOM 1123 C C . VAL A 1 147 ? 5.861 4.160 13.984 1.00 92.94 147 VAL A C 1
ATOM 1125 O O . VAL A 1 147 ? 5.191 5.094 14.412 1.00 92.94 147 VAL A O 1
ATOM 1128 N N . PHE A 1 148 ? 5.350 2.961 13.726 1.00 94.88 148 PHE A N 1
ATOM 1129 C CA . PHE A 1 148 ? 3.920 2.685 13.806 1.00 94.88 148 PHE A CA 1
ATOM 1130 C C . PHE A 1 148 ? 3.664 1.256 14.293 1.00 94.88 148 PHE A C 1
ATOM 1132 O O . PHE A 1 148 ? 4.454 0.342 14.032 1.00 94.88 148 PHE A O 1
ATOM 1139 N N . GLU A 1 149 ? 2.576 1.075 15.037 1.00 97.38 149 GLU A N 1
ATOM 1140 C CA . GLU A 1 149 ? 2.149 -0.223 15.553 1.00 97.38 149 GLU A CA 1
ATOM 1141 C C . GLU A 1 149 ? 1.071 -0.819 14.648 1.00 97.38 149 GLU A C 1
ATOM 1143 O O . GLU A 1 149 ? -0.067 -0.357 14.599 1.00 97.38 149 GLU A O 1
ATOM 1148 N N . VAL A 1 150 ? 1.434 -1.875 13.925 1.00 98.25 150 VAL A N 1
ATOM 1149 C CA . VAL A 1 150 ? 0.491 -2.613 13.091 1.00 98.25 150 VAL A CA 1
ATOM 1150 C C . VAL A 1 150 ? -0.202 -3.661 13.955 1.00 98.25 150 VAL A C 1
ATOM 1152 O O . VAL A 1 150 ? 0.368 -4.705 14.260 1.00 98.25 150 VAL A O 1
ATOM 1155 N N . GLY A 1 151 ? -1.438 -3.375 14.357 1.00 97.12 151 GLY A N 1
ATOM 1156 C CA . GLY A 1 151 ? -2.349 -4.345 14.977 1.00 97.12 151 GLY A CA 1
ATOM 1157 C C . GLY A 1 151 ? -2.948 -5.373 13.994 1.00 97.12 151 GLY A C 1
ATOM 1158 O O . GLY A 1 151 ? -2.924 -5.153 12.777 1.00 97.12 151 GLY A O 1
ATOM 1159 N N . PRO A 1 152 ? -3.521 -6.486 14.498 1.00 96.75 152 PRO A N 1
ATOM 1160 C CA . PRO A 1 152 ? -4.177 -7.513 13.676 1.00 96.75 152 PRO A CA 1
ATOM 1161 C C . PRO A 1 152 ? -5.355 -6.982 12.844 1.00 96.75 152 PRO A C 1
ATOM 1163 O O . PRO A 1 152 ? -5.646 -7.513 11.774 1.00 96.75 152 PRO A O 1
ATOM 1166 N N . GLU A 1 153 ? -6.010 -5.916 13.292 1.00 96.88 153 GLU A N 1
ATOM 1167 C CA . GLU A 1 153 ? -7.117 -5.262 12.596 1.00 96.88 153 GLU A CA 1
ATOM 1168 C C . GLU A 1 153 ? -6.662 -4.606 11.298 1.00 96.88 153 GLU A C 1
ATOM 1170 O O . GLU A 1 153 ? -7.349 -4.714 10.286 1.00 96.88 153 GLU A O 1
ATOM 1175 N N . HIS A 1 154 ? -5.483 -3.978 11.303 1.00 98.19 154 HIS A N 1
ATOM 1176 C CA . HIS A 1 154 ? -4.909 -3.414 10.088 1.00 98.19 154 HIS A CA 1
ATOM 1177 C C . HIS A 1 154 ? -4.663 -4.519 9.063 1.00 98.19 154 HIS A C 1
ATOM 1179 O O . HIS A 1 154 ? -5.071 -4.386 7.917 1.00 98.19 154 HIS A O 1
ATOM 1185 N N . VAL A 1 155 ? -4.067 -5.644 9.476 1.00 98.00 155 VAL A N 1
ATOM 1186 C CA . VAL A 1 155 ? -3.817 -6.788 8.581 1.00 98.00 155 VAL A CA 1
ATOM 1187 C C . VAL A 1 155 ? -5.133 -7.346 8.027 1.00 98.00 155 VAL A C 1
ATOM 1189 O O . VAL A 1 155 ? -5.232 -7.631 6.833 1.00 98.00 155 VAL A O 1
ATOM 1192 N N . ALA A 1 156 ? -6.168 -7.455 8.865 1.00 96.88 156 ALA A N 1
ATOM 1193 C CA . ALA A 1 156 ? -7.492 -7.892 8.435 1.00 96.88 156 ALA A CA 1
ATOM 1194 C C . ALA A 1 156 ? -8.124 -6.933 7.409 1.00 96.88 156 ALA A C 1
ATOM 1196 O O . ALA A 1 156 ? -8.688 -7.396 6.418 1.00 96.88 156 ALA A O 1
ATOM 1197 N N . LEU A 1 157 ? -8.003 -5.617 7.61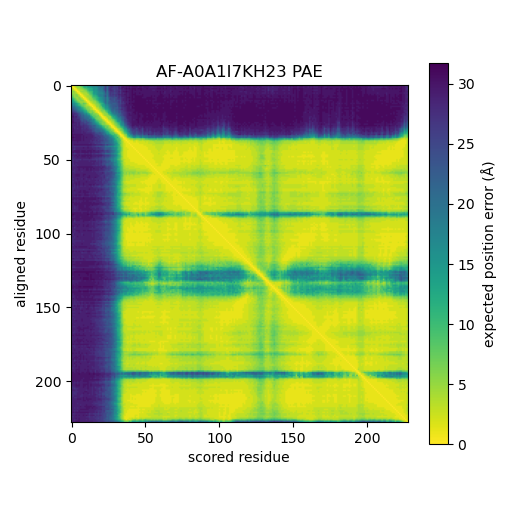0 1.00 97.69 157 LEU A N 1
ATOM 1198 C CA . LEU A 1 157 ? -8.509 -4.605 6.680 1.00 97.69 157 LEU A CA 1
ATOM 1199 C C . LEU A 1 157 ? -7.695 -4.529 5.385 1.00 97.69 157 LEU A C 1
ATOM 1201 O O . LEU A 1 157 ? -8.289 -4.371 4.323 1.00 97.69 157 LEU A O 1
ATOM 1205 N N . ILE A 1 158 ? -6.368 -4.693 5.441 1.00 98.31 158 ILE A N 1
ATOM 1206 C CA . ILE A 1 158 ? -5.489 -4.708 4.258 1.00 98.31 158 ILE A CA 1
ATOM 1207 C C . ILE A 1 158 ? -5.948 -5.788 3.274 1.00 98.31 158 ILE A C 1
ATOM 1209 O O . ILE A 1 158 ? -6.113 -5.513 2.088 1.00 98.31 158 ILE A O 1
ATOM 1213 N N . ARG A 1 159 ? -6.274 -6.983 3.780 1.00 96.94 159 ARG A N 1
ATOM 1214 C CA . ARG A 1 159 ? -6.799 -8.109 2.983 1.00 96.94 159 ARG A CA 1
ATOM 1215 C C . ARG A 1 159 ? -8.172 -7.850 2.357 1.00 96.94 159 ARG A C 1
ATOM 1217 O O . ARG A 1 159 ? -8.643 -8.668 1.566 1.00 96.94 159 ARG A O 1
ATOM 1224 N N . ARG A 1 160 ? -8.849 -6.773 2.759 1.00 96.88 160 ARG A N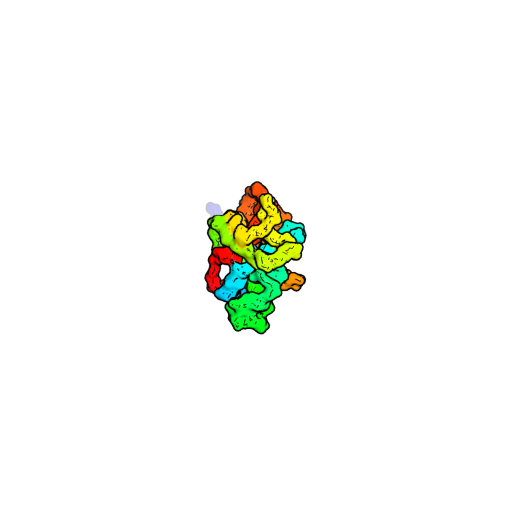 1
ATOM 1225 C CA . ARG A 1 160 ? -10.185 -6.373 2.296 1.00 96.88 160 ARG A CA 1
ATOM 1226 C C . ARG A 1 160 ? -10.172 -5.093 1.475 1.00 96.88 160 ARG A C 1
ATOM 1228 O O . ARG A 1 160 ? -11.245 -4.686 1.041 1.00 96.88 160 ARG A O 1
ATOM 1235 N N . LEU A 1 161 ? -9.010 -4.471 1.275 1.00 97.69 161 LEU A N 1
ATOM 1236 C CA . LEU A 1 161 ? -8.912 -3.268 0.464 1.00 97.69 161 LEU A CA 1
ATOM 1237 C C . LEU A 1 161 ? -9.443 -3.547 -0.943 1.00 97.69 161 LEU A C 1
ATOM 1239 O O . LEU A 1 161 ? -9.006 -4.490 -1.603 1.00 97.69 161 LEU A O 1
ATOM 1243 N N . ALA A 1 162 ? -10.371 -2.709 -1.397 1.00 96.56 162 ALA A N 1
ATOM 1244 C CA . ALA A 1 162 ? -10.896 -2.719 -2.757 1.00 96.56 162 ALA A CA 1
ATOM 1245 C C . ALA A 1 162 ? -9.866 -2.103 -3.720 1.00 96.56 162 ALA A C 1
ATOM 1247 O O . ALA A 1 162 ? -10.084 -1.036 -4.289 1.00 96.56 162 ALA A O 1
ATOM 1248 N N . MET A 1 163 ? -8.701 -2.747 -3.827 1.00 96.06 163 MET A N 1
ATOM 1249 C CA . MET A 1 163 ? -7.590 -2.327 -4.675 1.00 96.06 163 MET A CA 1
ATOM 1250 C C . MET A 1 163 ? -7.882 -2.669 -6.137 1.00 96.06 163 MET A C 1
ATOM 1252 O O . MET A 1 163 ? -8.240 -3.800 -6.465 1.00 96.06 163 MET A O 1
ATOM 1256 N N . GLY A 1 164 ? -7.674 -1.698 -7.016 1.00 94.06 164 GLY A N 1
ATOM 1257 C CA . GLY A 1 164 ? -7.765 -1.856 -8.458 1.00 94.06 164 GLY A CA 1
ATOM 1258 C C . GLY A 1 164 ? -6.778 -0.946 -9.176 1.00 94.06 164 GLY A C 1
ATOM 1259 O O . GLY A 1 164 ? -5.925 -0.311 -8.558 1.00 94.06 164 GLY A O 1
ATOM 1260 N N . TRP A 1 165 ? -6.892 -0.893 -10.498 1.00 95.69 165 TRP A N 1
ATOM 1261 C CA . TRP A 1 165 ? -6.116 0.030 -11.316 1.00 95.69 165 TRP A CA 1
ATOM 1262 C C . TRP A 1 165 ? -6.905 1.318 -11.559 1.00 95.69 165 TRP A C 1
ATOM 1264 O O . TRP A 1 165 ? -8.036 1.261 -12.047 1.00 95.69 165 TRP A O 1
ATOM 1274 N N . ASP A 1 166 ? -6.312 2.466 -11.239 1.00 95.25 166 ASP A N 1
ATOM 1275 C CA . ASP A 1 166 ? -6.857 3.782 -11.565 1.00 95.25 166 ASP A CA 1
ATOM 1276 C C . ASP A 1 166 ? -6.306 4.230 -12.924 1.00 95.25 166 ASP A C 1
ATOM 1278 O O . ASP A 1 166 ? -5.156 4.654 -13.032 1.00 95.25 166 ASP A O 1
ATOM 1282 N N . GLU A 1 167 ? -7.128 4.143 -13.972 1.00 94.81 167 GLU A N 1
ATOM 1283 C CA . GLU A 1 167 ? -6.732 4.548 -15.330 1.00 94.81 167 GLU A CA 1
ATOM 1284 C C . GLU A 1 167 ? -6.464 6.055 -15.455 1.00 94.81 167 GLU A C 1
ATOM 1286 O O . GLU A 1 167 ? -5.675 6.470 -16.300 1.00 94.81 167 GLU A O 1
ATOM 1291 N N . ALA A 1 168 ? -7.105 6.892 -14.632 1.00 92.56 168 ALA A N 1
ATOM 1292 C CA . ALA A 1 168 ? -6.925 8.339 -14.708 1.00 92.56 168 ALA A CA 1
ATOM 1293 C C . ALA A 1 168 ? -5.577 8.769 -14.120 1.00 92.56 168 ALA A C 1
ATOM 1295 O O . ALA A 1 168 ? -4.966 9.719 -14.610 1.00 92.56 168 ALA A O 1
ATOM 1296 N N . ARG A 1 169 ? -5.121 8.071 -13.076 1.00 91.38 169 ARG A N 1
ATOM 1297 C CA . ARG A 1 169 ? -3.843 8.342 -12.402 1.00 91.38 169 ARG A CA 1
ATOM 1298 C C . ARG A 1 169 ? -2.704 7.427 -12.851 1.00 91.38 169 ARG A C 1
ATOM 1300 O O . ARG A 1 169 ? -1.550 7.731 -12.576 1.00 91.38 169 ARG A O 1
ATOM 1307 N N . GLY A 1 170 ? -3.013 6.326 -13.535 1.00 94.75 170 GLY A N 1
ATOM 1308 C CA . GLY A 1 170 ? -2.034 5.361 -14.030 1.00 94.75 170 GLY A CA 1
ATOM 1309 C C . GLY A 1 170 ? -1.311 4.590 -12.925 1.00 94.75 170 GLY A C 1
ATOM 1310 O O . GLY A 1 170 ? -0.146 4.249 -13.110 1.00 94.75 170 GLY A O 1
ATOM 1311 N N . VAL A 1 171 ? -1.976 4.349 -11.789 1.00 95.31 171 VAL A N 1
ATOM 1312 C CA . VAL A 1 171 ? -1.412 3.657 -10.618 1.00 95.31 171 VAL A CA 1
ATOM 1313 C C . VAL A 1 171 ? -2.451 2.756 -9.940 1.00 95.31 171 VAL A C 1
ATOM 1315 O O . VAL A 1 171 ? -3.656 2.953 -10.117 1.00 95.31 171 VAL A O 1
ATOM 1318 N N . PRO A 1 172 ? -2.028 1.784 -9.111 1.00 95.31 172 PRO A N 1
ATOM 1319 C CA . PRO A 1 172 ? -2.948 1.059 -8.247 1.00 95.31 172 PRO A CA 1
ATOM 1320 C C . PRO A 1 172 ? -3.571 1.982 -7.190 1.00 95.31 172 PRO A C 1
ATOM 1322 O O . PRO A 1 172 ? -2.870 2.746 -6.521 1.00 95.31 172 PRO A O 1
ATOM 1325 N N . ALA A 1 173 ? -4.882 1.885 -7.001 1.00 94.75 173 ALA A N 1
ATOM 1326 C CA . ALA A 1 173 ? -5.606 2.666 -6.009 1.00 94.75 173 ALA A CA 1
ATOM 1327 C C . ALA A 1 173 ? -6.718 1.845 -5.356 1.00 94.75 173 ALA A C 1
ATOM 1329 O O . ALA A 1 173 ? -7.336 0.978 -5.977 1.00 94.75 173 ALA A O 1
ATOM 1330 N N . VAL A 1 174 ? -6.982 2.143 -4.087 1.00 96.88 174 VAL A N 1
ATOM 1331 C CA . VAL A 1 174 ? -8.165 1.647 -3.387 1.00 96.88 174 VAL A CA 1
ATOM 1332 C C . VAL A 1 174 ? -9.367 2.487 -3.810 1.00 96.88 174 VAL A C 1
ATOM 1334 O O . VAL A 1 174 ? -9.265 3.711 -3.886 1.00 96.88 174 VAL A O 1
ATOM 1337 N N . ASP A 1 175 ? -10.510 1.846 -4.053 1.00 95.06 175 ASP A N 1
ATOM 1338 C CA . ASP A 1 175 ? -11.770 2.540 -4.327 1.00 95.06 175 ASP A CA 1
ATOM 1339 C C . ASP A 1 175 ? -12.172 3.434 -3.139 1.00 95.06 175 ASP A C 1
ATOM 1341 O O . ASP A 1 175 ? -12.662 2.955 -2.117 1.00 95.06 175 ASP A O 1
ATOM 1345 N N . GLY A 1 176 ? -11.994 4.750 -3.283 1.00 93.00 176 GLY A N 1
ATOM 1346 C CA . GLY A 1 176 ? -12.342 5.731 -2.255 1.00 93.00 176 GLY A CA 1
ATOM 1347 C C . GLY A 1 176 ? -13.841 5.804 -1.937 1.00 93.00 176 GLY A C 1
ATOM 1348 O O . GLY A 1 176 ? -14.213 6.307 -0.878 1.00 93.00 176 GLY A O 1
ATOM 1349 N N . ALA A 1 177 ? -14.726 5.305 -2.807 1.00 94.12 177 ALA A N 1
ATOM 1350 C CA . ALA A 1 177 ? -16.160 5.239 -2.524 1.00 94.12 177 ALA A CA 1
ATOM 1351 C C . ALA A 1 177 ? -16.530 4.029 -1.651 1.00 94.12 177 ALA A C 1
ATOM 1353 O O . ALA A 1 177 ? -17.494 4.107 -0.885 1.00 94.12 177 ALA A O 1
ATOM 1354 N N . ALA A 1 178 ? -15.770 2.936 -1.753 1.00 95.75 178 ALA A N 1
ATOM 1355 C CA . ALA A 1 178 ? -16.005 1.690 -1.029 1.00 95.75 178 ALA A CA 1
ATOM 1356 C C . ALA A 1 178 ? -14.686 0.983 -0.633 1.00 95.75 178 ALA A C 1
ATOM 1358 O O . ALA A 1 178 ? -14.433 -0.137 -1.091 1.00 95.75 178 ALA A O 1
ATOM 1359 N N . PRO A 1 179 ? -13.858 1.567 0.264 1.00 97.06 179 PRO A N 1
ATOM 1360 C CA . PRO A 1 179 ? -12.479 1.109 0.484 1.00 97.06 179 PRO A CA 1
ATOM 1361 C C . PRO A 1 179 ? -12.342 -0.341 0.953 1.00 97.06 179 PRO A C 1
ATOM 1363 O O . PRO A 1 179 ? -11.316 -0.972 0.712 1.00 97.06 179 PRO A O 1
ATOM 1366 N N . TYR A 1 180 ? -13.376 -0.879 1.607 1.00 97.00 180 TYR A N 1
ATOM 1367 C CA . TYR A 1 180 ? -13.430 -2.258 2.110 1.00 97.00 180 TYR A CA 1
ATOM 1368 C C . TYR A 1 180 ? -14.591 -3.067 1.508 1.00 97.00 180 TYR A C 1
ATOM 1370 O O . TYR A 1 180 ? -15.050 -4.051 2.096 1.00 97.00 180 TYR A O 1
ATOM 1378 N N . GLY A 1 181 ? -15.101 -2.635 0.351 1.00 93.81 181 GLY A N 1
ATOM 1379 C CA . GLY A 1 181 ? -16.266 -3.209 -0.316 1.00 93.81 181 GLY A CA 1
ATOM 1380 C C . GLY A 1 181 ? -17.587 -2.509 0.021 1.00 93.81 181 GLY A C 1
ATOM 1381 O O . GLY A 1 181 ? -17.631 -1.480 0.689 1.00 93.81 181 GLY A O 1
ATOM 1382 N N . ALA A 1 182 ? -18.688 -3.066 -0.489 1.00 92.25 182 ALA A N 1
ATOM 1383 C CA . ALA A 1 182 ? -19.989 -2.399 -0.517 1.00 92.25 182 ALA A CA 1
ATOM 1384 C C . ALA A 1 182 ? -20.601 -2.116 0.870 1.00 92.25 182 ALA A C 1
ATOM 1386 O O . ALA A 1 182 ? -20.689 -3.005 1.729 1.00 92.25 182 ALA A O 1
ATOM 1387 N N . GLY A 1 183 ? -21.151 -0.908 1.011 1.00 91.81 183 GLY A N 1
ATOM 1388 C CA . GLY A 1 183 ? -21.835 -0.413 2.206 1.00 91.81 183 GLY A CA 1
ATOM 1389 C C . GLY A 1 183 ? -21.259 0.924 2.666 1.00 91.81 183 GLY A C 1
ATOM 1390 O O . GLY A 1 183 ? -20.429 1.525 1.982 1.00 91.81 183 GLY A O 1
ATOM 1391 N N . SER A 1 184 ? -21.700 1.393 3.830 1.00 93.44 184 SER A N 1
ATOM 1392 C CA . SER A 1 184 ? -20.999 2.475 4.526 1.00 93.44 184 SER A CA 1
ATOM 1393 C C . SER A 1 184 ? -19.640 1.997 5.055 1.00 93.44 184 SER A C 1
ATOM 1395 O O . SER A 1 184 ? -19.429 0.797 5.260 1.00 93.44 184 SER A O 1
ATOM 1397 N N . LEU A 1 185 ? -18.729 2.942 5.314 1.00 94.50 185 LEU A N 1
ATOM 1398 C CA . LEU A 1 185 ? -17.400 2.660 5.866 1.00 94.50 185 LEU A CA 1
ATOM 1399 C C . LEU A 1 185 ? -17.476 1.776 7.121 1.00 94.50 185 LEU A C 1
ATOM 1401 O O . LEU A 1 185 ? -16.813 0.744 7.214 1.00 94.50 185 LEU A O 1
ATOM 1405 N N . GLU A 1 186 ? -18.337 2.159 8.064 1.00 94.25 186 GLU A N 1
ATOM 1406 C CA . GLU A 1 186 ? -18.538 1.467 9.336 1.00 94.25 186 GLU A CA 1
ATOM 1407 C C . GLU A 1 186 ? -19.063 0.037 9.146 1.00 94.25 186 GLU A C 1
ATOM 1409 O O . GLU A 1 186 ? -18.532 -0.905 9.743 1.00 94.25 186 GLU A O 1
ATOM 1414 N N . GLU A 1 187 ? -20.061 -0.159 8.280 1.00 94.00 187 GLU A N 1
ATOM 1415 C CA . GLU A 1 187 ? -20.615 -1.485 7.982 1.00 94.00 187 GLU A CA 1
ATOM 1416 C C . GLU A 1 187 ? -19.582 -2.402 7.319 1.00 94.00 187 GLU A C 1
ATOM 1418 O O . GLU A 1 187 ? -19.502 -3.591 7.646 1.00 94.00 187 GLU A O 1
ATOM 1423 N N . ALA A 1 188 ? -18.795 -1.872 6.379 1.00 96.00 188 ALA A N 1
ATOM 1424 C CA . ALA A 1 188 ? -17.777 -2.638 5.669 1.00 96.00 188 ALA A CA 1
ATOM 1425 C C . ALA A 1 188 ? -16.623 -3.037 6.605 1.00 96.00 188 ALA A C 1
ATOM 1427 O O . ALA A 1 188 ? -16.244 -4.210 6.647 1.00 96.00 188 ALA A O 1
ATOM 1428 N N . MET A 1 189 ? -16.130 -2.107 7.431 1.00 96.50 189 MET A N 1
ATOM 1429 C CA . MET A 1 189 ? -15.087 -2.390 8.423 1.00 96.50 189 MET A CA 1
ATOM 1430 C C . MET A 1 189 ? -15.568 -3.368 9.498 1.00 96.50 189 MET A C 1
ATOM 1432 O O . MET A 1 189 ? -14.870 -4.329 9.810 1.00 96.50 189 MET A O 1
ATOM 1436 N N . THR A 1 190 ? -16.783 -3.193 10.022 1.00 94.88 190 THR A N 1
ATOM 1437 C CA . THR A 1 190 ? -17.353 -4.108 11.027 1.00 94.88 190 THR A CA 1
ATOM 1438 C C . THR A 1 190 ? -17.474 -5.525 10.470 1.00 94.88 190 THR A C 1
ATOM 1440 O O . THR A 1 190 ? -17.135 -6.498 11.146 1.00 94.88 190 THR A O 1
ATOM 1443 N N . ARG A 1 191 ? -17.887 -5.660 9.204 1.00 94.19 191 ARG A N 1
ATOM 1444 C CA . ARG A 1 191 ? -17.948 -6.952 8.510 1.00 94.19 191 ARG A CA 1
ATOM 1445 C C . ARG A 1 191 ? -16.567 -7.575 8.322 1.00 94.19 191 ARG A C 1
ATOM 1447 O O . ARG A 1 191 ? -16.428 -8.784 8.489 1.00 94.19 191 ARG A O 1
ATOM 1454 N N . ALA A 1 192 ? -15.563 -6.771 7.978 1.00 93.81 192 ALA A N 1
ATOM 1455 C CA . ALA A 1 192 ? -14.185 -7.227 7.813 1.00 93.81 192 ALA A CA 1
ATOM 1456 C C . ALA A 1 192 ? -13.559 -7.703 9.135 1.00 93.81 192 ALA A C 1
ATOM 1458 O O . ALA A 1 192 ? -12.819 -8.686 9.139 1.00 93.81 192 ALA A O 1
ATOM 1459 N N . LEU A 1 193 ? -13.872 -7.024 10.241 1.00 94.69 193 LEU A N 1
ATOM 1460 C CA . LEU A 1 193 ? -13.290 -7.274 11.562 1.00 94.69 193 LEU A CA 1
ATOM 1461 C C . LEU A 1 193 ? -14.064 -8.315 12.387 1.00 94.69 193 LEU A C 1
ATOM 1463 O O . LEU A 1 193 ? -13.513 -8.884 13.326 1.00 94.69 193 LEU A O 1
ATOM 1467 N N . GLY A 1 194 ? -15.331 -8.578 12.053 1.00 88.88 194 GLY A N 1
ATOM 1468 C CA . GLY A 1 194 ? -16.173 -9.585 12.710 1.00 88.88 194 GLY A CA 1
ATOM 1469 C C . GLY A 1 194 ? -16.729 -9.183 14.084 1.00 88.88 194 GLY A C 1
ATOM 1470 O O . GLY A 1 194 ? -17.469 -9.962 14.682 1.00 88.88 194 GLY A O 1
ATOM 1471 N N . ALA A 1 195 ? -16.414 -7.986 14.584 1.00 77.94 195 ALA A N 1
ATOM 1472 C CA . ALA A 1 195 ? -16.956 -7.429 15.822 1.00 77.94 195 ALA A CA 1
ATOM 1473 C C . ALA A 1 195 ? -16.994 -5.895 15.766 1.00 77.94 195 ALA A C 1
ATOM 1475 O O . ALA A 1 195 ? -16.188 -5.273 15.073 1.00 77.94 195 ALA A O 1
ATOM 1476 N N . GLY A 1 196 ? -17.919 -5.293 16.521 1.00 71.00 196 GLY A N 1
ATOM 1477 C CA . GLY A 1 196 ? -17.972 -3.844 16.709 1.00 71.00 196 GLY A CA 1
ATOM 1478 C C . GLY A 1 196 ? -16.720 -3.347 17.429 1.00 71.00 196 GLY A C 1
ATOM 1479 O O . GLY A 1 196 ? -16.247 -3.982 18.376 1.00 71.00 196 GLY A O 1
ATOM 1480 N N . ARG A 1 197 ? -16.166 -2.230 16.958 1.00 78.12 197 ARG A N 1
ATOM 1481 C CA . ARG A 1 197 ? -14.953 -1.624 17.506 1.00 78.12 197 ARG A CA 1
ATOM 1482 C C . ARG A 1 197 ? -15.177 -0.167 17.831 1.00 78.12 197 ARG A C 1
ATOM 1484 O O . ARG A 1 197 ? -15.903 0.533 17.133 1.00 78.12 197 ARG A O 1
ATOM 1491 N N . GLU A 1 198 ? -14.508 0.264 18.888 1.00 73.62 198 GLU A N 1
ATOM 1492 C CA . GLU A 1 198 ? -14.354 1.676 19.188 1.00 73.62 198 GLU A CA 1
ATOM 1493 C C . GLU A 1 198 ? -13.355 2.289 18.192 1.00 73.62 198 GLU A C 1
ATOM 1495 O O . GLU A 1 198 ? -12.380 1.644 17.804 1.00 73.62 198 GLU A O 1
ATOM 1500 N N . ASP A 1 199 ? -13.646 3.515 17.762 1.00 89.94 199 ASP A N 1
ATOM 1501 C CA . ASP A 1 199 ? -12.796 4.365 16.919 1.00 89.94 199 ASP A CA 1
ATOM 1502 C C . ASP A 1 199 ? -12.380 3.795 15.543 1.00 89.94 199 ASP A C 1
ATOM 1504 O O . ASP A 1 199 ? -11.215 3.801 15.135 1.00 89.94 199 ASP A O 1
ATOM 1508 N N . LEU A 1 200 ? -13.370 3.329 14.774 1.00 93.62 200 LEU A N 1
ATOM 1509 C CA . LEU A 1 200 ? -13.171 2.925 13.375 1.00 93.62 200 LEU A CA 1
ATOM 1510 C C . LEU A 1 200 ? -12.626 4.060 12.494 1.00 93.62 200 LEU A C 1
ATOM 1512 O O . LEU A 1 200 ? -11.923 3.790 11.523 1.00 93.62 200 LEU A O 1
ATOM 1516 N N . ALA A 1 201 ? -12.920 5.318 12.827 1.00 92.81 201 ALA A N 1
ATOM 1517 C CA . ALA A 1 201 ? -12.425 6.469 12.081 1.00 92.81 201 ALA A CA 1
ATOM 1518 C C . ALA A 1 201 ? -10.899 6.593 12.191 1.00 92.81 201 ALA A C 1
ATOM 1520 O O . ALA A 1 201 ? -10.223 6.719 11.166 1.00 92.81 201 ALA A O 1
ATOM 1521 N N . HIS A 1 202 ? -10.347 6.495 13.406 1.00 92.56 202 HIS A N 1
ATOM 1522 C CA . HIS A 1 202 ? -8.900 6.478 13.596 1.00 92.56 202 HIS A CA 1
ATOM 1523 C C . HIS A 1 202 ? -8.260 5.262 12.920 1.00 92.56 202 HIS A C 1
ATOM 1525 O O . HIS A 1 202 ? -7.298 5.424 12.170 1.00 92.56 202 HIS A O 1
ATOM 1531 N N . LEU A 1 203 ? -8.838 4.065 13.094 1.00 95.56 203 LEU A N 1
ATOM 1532 C CA . LEU A 1 203 ? -8.339 2.846 12.445 1.00 95.56 203 LEU A CA 1
ATOM 1533 C C . LEU A 1 203 ? -8.328 2.960 10.912 1.00 95.56 203 LEU A C 1
ATOM 1535 O O . LEU A 1 203 ? -7.409 2.481 10.259 1.00 95.56 203 LEU A O 1
ATOM 1539 N N . HIS A 1 204 ? -9.337 3.590 10.315 1.00 96.06 204 HIS A N 1
ATOM 1540 C CA . HIS A 1 204 ? -9.375 3.816 8.874 1.00 96.06 204 HIS A CA 1
ATOM 1541 C C . HIS A 1 204 ? -8.256 4.765 8.425 1.00 96.06 204 HIS A C 1
ATOM 1543 O O . HIS A 1 204 ? -7.525 4.463 7.481 1.00 96.06 204 HIS A O 1
ATOM 1549 N N . ARG A 1 205 ? -8.069 5.885 9.134 1.00 93.44 205 ARG A N 1
ATOM 1550 C CA . ARG A 1 205 ? -7.003 6.859 8.849 1.00 93.44 205 ARG A CA 1
ATOM 1551 C C . ARG A 1 205 ? -5.603 6.277 9.032 1.00 93.44 205 ARG A C 1
ATOM 1553 O O . ARG A 1 205 ? -4.703 6.607 8.259 1.00 93.44 205 ARG A O 1
ATOM 1560 N N . SER A 1 206 ? -5.418 5.385 10.002 1.00 94.88 206 SER A N 1
ATOM 1561 C CA . SER A 1 206 ? -4.138 4.731 10.282 1.00 94.88 206 SER A CA 1
ATOM 1562 C C . SER A 1 206 ? -3.745 3.674 9.237 1.00 94.88 206 SER A C 1
ATOM 1564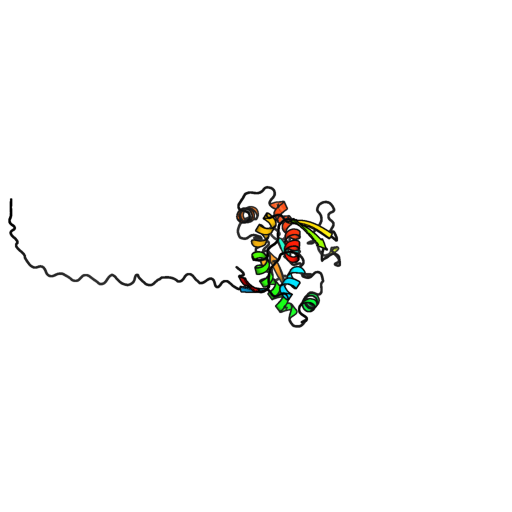 O O . SER A 1 206 ? -2.632 3.145 9.272 1.00 94.88 206 SER A O 1
ATOM 1566 N N . MET A 1 207 ? -4.603 3.396 8.248 1.00 96.94 207 MET A N 1
ATOM 1567 C CA . MET A 1 207 ? -4.295 2.446 7.177 1.00 96.94 207 MET A CA 1
ATOM 1568 C C . MET A 1 207 ? -3.207 2.916 6.218 1.00 96.94 207 MET A C 1
ATOM 1570 O O . MET A 1 207 ? -2.566 2.065 5.610 1.00 96.94 207 MET A O 1
ATOM 1574 N N . GLN A 1 208 ? -2.945 4.222 6.089 1.00 94.75 208 GLN 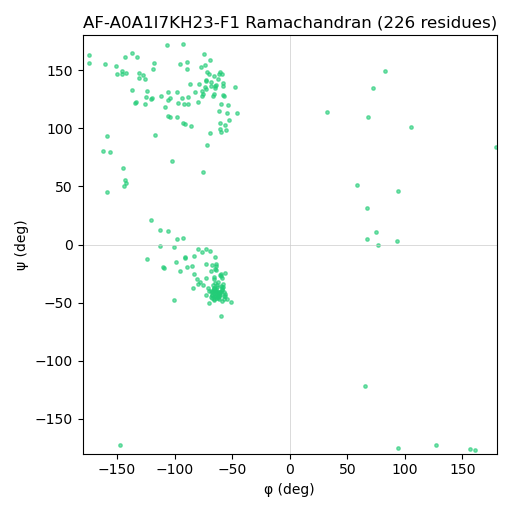A N 1
ATOM 1575 C CA . GLN A 1 208 ? -1.821 4.704 5.274 1.00 94.75 208 GLN A CA 1
ATOM 1576 C C . GLN A 1 208 ? -0.472 4.160 5.774 1.00 94.75 208 GLN A C 1
ATOM 1578 O O . GLN A 1 208 ? 0.190 3.438 5.020 1.00 94.75 208 GLN A O 1
ATOM 1583 N N . PRO A 1 209 ? -0.031 4.451 7.016 1.00 94.88 209 PRO A N 1
ATOM 1584 C CA . PRO A 1 209 ? 1.236 3.918 7.506 1.00 94.88 209 PRO A CA 1
ATOM 1585 C C . PRO A 1 209 ? 1.203 2.389 7.632 1.00 94.88 209 PRO A C 1
ATOM 1587 O O . PRO A 1 209 ? 2.223 1.751 7.369 1.00 94.88 209 PRO A O 1
ATOM 1590 N N . ALA A 1 210 ? 0.054 1.786 7.965 1.00 97.62 210 ALA A N 1
ATOM 1591 C CA . ALA A 1 210 ? -0.070 0.332 8.040 1.00 97.62 210 ALA A CA 1
ATOM 1592 C C . ALA A 1 210 ? 0.148 -0.347 6.678 1.00 97.62 210 ALA A C 1
ATOM 1594 O O . ALA A 1 210 ? 0.918 -1.305 6.591 1.00 97.62 210 ALA A O 1
ATOM 1595 N N . LEU A 1 211 ? -0.468 0.171 5.607 1.00 98.12 211 LEU A N 1
ATOM 1596 C CA . LEU A 1 211 ? -0.269 -0.342 4.254 1.00 98.12 211 LEU A CA 1
ATOM 1597 C C . LEU A 1 211 ? 1.180 -0.134 3.813 1.00 98.12 211 LEU A C 1
ATOM 1599 O O . LEU A 1 211 ? 1.798 -1.075 3.329 1.00 98.12 211 LEU A O 1
ATOM 1603 N N . GLN A 1 212 ? 1.770 1.042 4.057 1.00 97.12 212 GLN A N 1
ATOM 1604 C CA . GLN A 1 212 ? 3.173 1.297 3.713 1.00 97.12 212 GLN A CA 1
ATOM 1605 C C . GLN A 1 212 ? 4.132 0.293 4.373 1.00 97.12 212 GLN A C 1
ATOM 1607 O O . GLN A 1 212 ? 5.082 -0.162 3.730 1.00 97.12 212 GLN A O 1
ATOM 1612 N N . ILE A 1 213 ? 3.888 -0.064 5.639 1.00 98.25 213 ILE A N 1
ATOM 1613 C CA . ILE A 1 213 ? 4.655 -1.088 6.361 1.00 98.25 213 ILE A CA 1
ATOM 1614 C C . ILE A 1 213 ? 4.421 -2.472 5.764 1.00 98.25 213 ILE A C 1
ATOM 1616 O O . ILE A 1 213 ? 5.389 -3.214 5.581 1.00 98.25 213 ILE A O 1
ATOM 1620 N N . PHE A 1 214 ? 3.171 -2.807 5.443 1.00 98.69 214 PHE A N 1
ATOM 1621 C CA . PHE A 1 214 ? 2.809 -4.087 4.845 1.00 98.69 214 PHE A CA 1
ATOM 1622 C C . PHE A 1 214 ? 3.525 -4.311 3.516 1.00 98.69 214 PHE A C 1
ATOM 1624 O O . PHE A 1 214 ? 4.182 -5.335 3.360 1.00 98.69 214 PHE A O 1
ATOM 1631 N N . LEU A 1 215 ? 3.515 -3.327 2.611 1.00 98.44 215 LEU A N 1
ATOM 1632 C CA . LEU A 1 215 ? 4.221 -3.435 1.328 1.00 98.44 215 LEU A CA 1
ATOM 1633 C C . LEU A 1 215 ? 5.725 -3.670 1.513 1.00 98.44 215 LEU A C 1
ATOM 1635 O O . LEU A 1 215 ? 6.331 -4.426 0.761 1.00 98.44 215 LEU A O 1
ATOM 1639 N N . ARG A 1 216 ? 6.332 -3.058 2.537 1.00 97.94 216 ARG A N 1
ATOM 1640 C CA . ARG A 1 216 ? 7.774 -3.168 2.811 1.00 97.94 216 ARG A CA 1
ATOM 1641 C C . ARG A 1 216 ? 8.183 -4.454 3.516 1.00 97.94 216 ARG A C 1
ATOM 1643 O O . ARG A 1 216 ? 9.298 -4.925 3.300 1.00 97.94 216 ARG A O 1
ATOM 1650 N N . SER A 1 217 ? 7.324 -4.969 4.389 1.00 98.38 217 SER A N 1
ATOM 1651 C CA . SER A 1 217 ? 7.735 -5.914 5.437 1.00 98.38 217 SER A CA 1
ATOM 1652 C C . SER A 1 217 ? 6.978 -7.234 5.412 1.00 98.38 217 SER A C 1
ATOM 1654 O O . SER A 1 217 ? 7.387 -8.146 6.122 1.00 98.38 217 SER A O 1
ATOM 1656 N N . ALA A 1 218 ? 5.880 -7.338 4.659 1.00 98.62 218 ALA A N 1
ATOM 1657 C CA . ALA A 1 218 ? 5.160 -8.596 4.545 1.00 98.62 218 ALA A CA 1
ATOM 1658 C C . ALA A 1 218 ? 5.976 -9.620 3.743 1.00 98.62 218 ALA A C 1
ATOM 1660 O O . ALA A 1 218 ? 6.727 -9.285 2.814 1.00 98.62 218 ALA A O 1
ATOM 1661 N N . ASP A 1 219 ? 5.813 -10.878 4.133 1.00 98.38 219 ASP A N 1
ATOM 1662 C CA . ASP A 1 219 ? 6.482 -12.017 3.533 1.00 98.38 219 ASP A CA 1
ATOM 1663 C C . ASP A 1 219 ? 5.557 -12.701 2.527 1.00 98.38 219 ASP A C 1
ATOM 1665 O O . ASP A 1 219 ? 4.397 -13.003 2.814 1.00 98.38 219 ASP A O 1
ATOM 1669 N N . ILE A 1 220 ? 6.099 -12.962 1.341 1.00 98.31 220 ILE A N 1
ATOM 1670 C CA . ILE A 1 220 ? 5.480 -13.765 0.290 1.00 98.31 220 ILE A CA 1
ATOM 1671 C C . ILE A 1 220 ? 6.594 -14.442 -0.515 1.00 98.31 220 ILE A C 1
ATOM 1673 O O . ILE A 1 220 ? 7.689 -13.889 -0.659 1.00 98.31 220 ILE A O 1
ATOM 1677 N N . ALA A 1 221 ? 6.334 -15.646 -1.015 1.00 98.12 221 ALA A N 1
ATOM 1678 C CA . ALA A 1 221 ? 7.240 -16.328 -1.933 1.00 98.12 221 ALA A CA 1
ATOM 1679 C C . ALA A 1 221 ? 6.901 -15.957 -3.388 1.00 98.12 221 ALA A C 1
ATOM 1681 O O . ALA A 1 221 ? 5.766 -15.582 -3.671 1.00 98.12 221 ALA A O 1
ATOM 1682 N N . PRO A 1 222 ? 7.845 -16.075 -4.334 1.00 98.38 222 PRO A N 1
ATOM 1683 C CA . PRO A 1 222 ? 7.498 -16.041 -5.747 1.00 98.38 222 PRO A CA 1
ATOM 1684 C C . PRO A 1 222 ? 6.562 -17.196 -6.127 1.00 98.38 222 PRO A C 1
ATOM 1686 O O . PRO A 1 222 ? 6.691 -18.299 -5.586 1.00 98.38 222 PRO A O 1
ATOM 1689 N N . GLY A 1 223 ? 5.659 -16.963 -7.077 1.00 98.12 223 GLY A N 1
ATOM 1690 C CA . GLY A 1 223 ? 4.740 -17.982 -7.587 1.00 98.12 223 GLY A CA 1
ATOM 1691 C C . GLY A 1 223 ? 3.468 -17.412 -8.210 1.00 98.12 223 GLY A C 1
ATOM 1692 O O . GLY A 1 223 ? 3.299 -16.197 -8.305 1.00 98.12 223 GLY A O 1
ATOM 1693 N N . ASP A 1 224 ? 2.566 -18.307 -8.609 1.00 97.81 224 ASP A N 1
ATOM 1694 C CA . ASP A 1 224 ? 1.251 -17.956 -9.146 1.00 97.81 224 ASP A CA 1
ATOM 1695 C C . ASP A 1 224 ? 0.217 -17.831 -8.028 1.00 97.81 224 ASP A C 1
ATOM 1697 O O . ASP A 1 224 ? 0.008 -18.755 -7.237 1.00 97.81 224 ASP A O 1
ATOM 1701 N N . TYR A 1 225 ? -0.473 -16.695 -7.994 1.00 97.12 225 TYR A N 1
ATOM 1702 C CA . TYR A 1 225 ? -1.460 -16.374 -6.971 1.00 97.12 225 TYR A CA 1
ATOM 1703 C C . TYR A 1 225 ? -2.798 -16.011 -7.594 1.00 97.12 225 TYR A C 1
ATOM 1705 O O . TYR A 1 225 ? -2.867 -15.330 -8.615 1.00 97.12 225 TYR A O 1
ATOM 1713 N N . THR A 1 226 ? -3.889 -16.428 -6.954 1.00 94.69 226 THR A N 1
ATOM 1714 C CA . THR A 1 226 ? -5.233 -16.012 -7.358 1.00 94.69 226 THR A CA 1
ATOM 1715 C C . THR A 1 226 ? -5.477 -14.559 -6.971 1.00 94.69 226 THR A C 1
ATOM 1717 O O . THR A 1 226 ? -5.258 -14.182 -5.817 1.00 94.69 226 THR A O 1
ATOM 1720 N N . ILE A 1 227 ? -6.019 -13.783 -7.898 1.00 87.50 227 ILE A N 1
ATOM 1721 C CA . ILE A 1 227 ? -6.621 -12.475 -7.651 1.00 87.50 227 ILE A CA 1
ATOM 1722 C C . ILE A 1 227 ? -8.138 -12.655 -7.749 1.00 87.50 227 ILE A C 1
ATOM 1724 O O . ILE A 1 227 ? -8.627 -13.269 -8.700 1.00 87.50 227 ILE A O 1
ATOM 1728 N N . ALA A 1 228 ? -8.839 -12.272 -6.679 1.00 69.81 228 ALA A N 1
ATOM 1729 C CA . ALA A 1 228 ? -10.264 -12.545 -6.487 1.00 69.81 228 ALA A CA 1
ATOM 1730 C C . ALA A 1 228 ? -11.145 -11.910 -7.575 1.00 69.81 228 ALA A C 1
ATOM 1732 O O . ALA A 1 228 ? -10.793 -10.813 -8.062 1.00 69.81 228 ALA A O 1
#

Nearest PDB structures (foldseek):
  7vop-assembly1_O  TM=2.381E-01  e=7.953E+00  Xenopus laevis